Protein AF-A0A6C0EJV1-F1 (afdb_monomer)

Radius of gyration: 18.17 Å; Cα contacts (8 Å, |Δi|>4): 235; chains: 1; bounding box: 44×59×46 Å

Sequence (189 aa):
MGLNCNSFLIEIKIRNESEIAMNIFFLHRNLRKCVRYYIDQHTYKMILETCQLLCCAIWMTTPENPPPYKKTHWNHPAAIWARASKENWLWLQKLGLTICKEYTYRYDKIHKTEAIIASLKCPNLPDKKFTDPPQMMPDEYKHEDVITAYRNFYILGKSHLHFHKSRHAWKRRKIPSFILKAFPKYANM

Solvent-accessible surface area (backbone atoms only — not comparable to full-atom values): 10970 Å² total; per-residue (Å²): 139,78,82,65,74,64,60,61,56,52,54,65,72,59,67,45,73,70,74,64,59,66,58,90,71,56,56,39,91,57,59,70,62,21,52,64,60,42,41,50,69,51,40,60,53,43,43,58,48,39,43,35,35,56,24,24,32,28,42,77,68,40,61,92,65,65,51,98,51,71,81,52,65,66,85,38,64,61,28,43,49,32,46,62,13,41,42,31,35,53,50,46,50,51,47,31,55,49,30,38,54,48,31,26,71,52,66,78,45,84,55,80,62,45,65,51,55,71,67,59,71,86,56,94,42,49,91,42,80,70,67,84,78,70,82,75,62,63,74,92,33,61,51,93,56,57,40,58,15,40,43,42,32,48,54,66,79,37,42,86,55,49,45,58,84,81,42,66,26,32,62,95,50,73,82,46,66,74,51,38,72,75,39,61,71,63,78,82,94

Organism: NCBI:txid1070528

pLDDT: mean 89.72, std 17.69, range [32.25, 98.81]

Foldseek 3Di:
DDPPPVVVVVVVVPPPPPLLQQDLLQQDPPLLVSLLQDFLVCLQSVLVSLLQLLQLLCCVFPVVDHAPDDNPDCVRQQSCLCQQAPQSVVVSLVNSLSSQVLNCVQPVDGDPSNVSSVPRDRGPGHHDDRDDRDLSDPPVLDDPPSNSSSLSCCQPVVVVSQDDPPDGRSGVHDNDPSNCVSPVVVVVD

Structure (mmCIF, N/CA/C/O backbone):
data_AF-A0A6C0EJV1-F1
#
_entry.id   AF-A0A6C0EJV1-F1
#
loop_
_atom_site.group_PDB
_atom_site.id
_atom_site.type_symbol
_atom_site.label_atom_id
_atom_site.label_alt_id
_atom_site.label_comp_id
_atom_site.label_asym_id
_atom_site.label_entity_id
_atom_site.label_seq_id
_atom_site.pdbx_PDB_ins_code
_atom_site.Cartn_x
_atom_site.Cartn_y
_atom_site.Cartn_z
_atom_site.occupancy
_atom_site.B_iso_or_equiv
_atom_site.auth_seq_id
_atom_site.auth_comp_id
_atom_site.auth_asym_id
_atom_site.auth_atom_id
_atom_site.pdbx_PDB_model_num
ATOM 1 N N . MET A 1 1 ? 16.658 -43.677 18.955 1.00 38.22 1 MET A N 1
ATOM 2 C CA . MET A 1 1 ? 16.591 -42.701 17.845 1.00 38.22 1 MET A CA 1
ATOM 3 C C . MET A 1 1 ? 15.196 -42.093 17.828 1.00 38.22 1 MET A C 1
ATOM 5 O O . MET A 1 1 ? 14.309 -42.625 17.180 1.00 38.22 1 MET A O 1
ATOM 9 N N . GLY A 1 2 ? 14.966 -41.057 18.635 1.00 34.88 2 GLY A N 1
ATOM 10 C CA . GLY A 1 2 ? 13.688 -40.345 18.666 1.00 34.88 2 GLY A CA 1
ATOM 11 C C . GLY A 1 2 ? 13.801 -39.084 17.825 1.00 34.88 2 GLY A C 1
ATOM 12 O O . GLY A 1 2 ? 14.478 -38.145 18.236 1.00 34.88 2 GLY A O 1
ATOM 13 N N . LEU A 1 3 ? 13.180 -39.070 16.646 1.00 38.31 3 LEU A N 1
ATOM 14 C CA . LEU A 1 3 ? 12.968 -37.837 15.893 1.00 38.31 3 LEU A CA 1
ATOM 15 C C . LEU A 1 3 ? 12.027 -36.957 16.720 1.00 38.31 3 LEU A C 1
ATOM 17 O O . LEU A 1 3 ? 10.870 -37.300 16.957 1.00 38.31 3 LEU A O 1
ATOM 21 N N . ASN A 1 4 ? 12.565 -35.853 17.229 1.00 39.34 4 ASN A N 1
ATOM 22 C CA . ASN A 1 4 ? 11.837 -34.903 18.050 1.00 39.34 4 ASN A CA 1
ATOM 23 C C . ASN A 1 4 ? 10.760 -34.211 17.193 1.00 39.34 4 ASN A C 1
ATOM 25 O O . ASN A 1 4 ? 11.060 -33.338 16.378 1.00 39.34 4 ASN A O 1
ATOM 29 N N . CYS A 1 5 ? 9.501 -34.606 17.395 1.00 44.03 5 CYS A N 1
ATOM 30 C CA . CYS A 1 5 ? 8.319 -34.086 16.700 1.00 44.03 5 CYS A CA 1
ATOM 31 C C . CYS A 1 5 ? 8.091 -32.569 16.918 1.00 44.03 5 CYS A C 1
ATOM 33 O O . CYS A 1 5 ? 7.266 -31.964 16.236 1.00 44.03 5 CYS A O 1
ATOM 35 N N . ASN A 1 6 ? 8.853 -31.925 17.815 1.00 45.09 6 ASN A N 1
ATOM 36 C CA . ASN A 1 6 ? 8.808 -30.476 18.025 1.00 45.09 6 ASN A CA 1
ATOM 37 C C . ASN A 1 6 ? 9.590 -29.656 16.987 1.00 45.09 6 ASN A C 1
ATOM 39 O O . ASN A 1 6 ? 9.301 -28.471 16.844 1.00 45.09 6 ASN A O 1
ATOM 43 N N . SER A 1 7 ? 10.533 -30.239 16.235 1.00 44.38 7 SER A N 1
ATOM 44 C CA . SER A 1 7 ? 11.277 -29.477 15.211 1.00 44.38 7 SER A CA 1
ATOM 45 C C . SER A 1 7 ? 10.388 -29.104 14.018 1.00 44.38 7 SER A C 1
ATOM 47 O O . SER A 1 7 ? 10.467 -27.994 13.502 1.00 44.38 7 SER A O 1
ATOM 49 N N . PHE A 1 8 ? 9.476 -30.002 13.632 1.00 38.22 8 PHE A N 1
ATOM 50 C CA . PHE A 1 8 ? 8.596 -29.816 12.473 1.00 38.22 8 PHE A CA 1
ATOM 51 C C . PHE A 1 8 ? 7.462 -28.811 12.750 1.00 38.22 8 PHE A C 1
ATOM 53 O O . PHE A 1 8 ? 7.058 -28.045 11.878 1.00 38.22 8 PHE A O 1
ATOM 60 N N . LEU A 1 9 ? 6.968 -28.758 13.993 1.00 35.28 9 LEU A N 1
ATOM 61 C CA . LEU A 1 9 ? 5.928 -27.806 14.404 1.00 35.28 9 LEU A CA 1
ATOM 62 C C . LEU A 1 9 ? 6.460 -26.373 14.564 1.00 35.28 9 LEU A C 1
ATOM 64 O O . LEU A 1 9 ? 5.707 -25.419 14.364 1.00 35.28 9 LEU A O 1
ATOM 68 N N . ILE A 1 10 ? 7.748 -26.208 14.882 1.00 38.72 10 ILE A N 1
ATOM 69 C CA . ILE A 1 10 ? 8.409 -24.896 14.927 1.00 38.72 10 ILE A CA 1
ATOM 70 C C . ILE A 1 10 ? 8.672 -24.380 13.502 1.00 38.72 10 ILE A C 1
ATOM 72 O O . ILE A 1 10 ? 8.423 -23.206 13.237 1.00 38.72 10 ILE A O 1
ATOM 76 N N . GLU A 1 11 ? 9.047 -25.248 12.555 1.00 32.25 11 GLU A N 1
ATOM 77 C CA . GLU A 1 11 ? 9.194 -24.871 11.138 1.00 32.25 11 GLU A CA 1
ATOM 78 C C . GLU A 1 11 ? 7.866 -24.449 10.485 1.00 32.25 11 GLU A C 1
ATOM 80 O O . GLU A 1 11 ? 7.839 -23.498 9.704 1.00 32.25 11 GLU A O 1
ATOM 85 N N . ILE A 1 12 ? 6.736 -25.066 10.853 1.00 36.34 12 ILE A N 1
ATOM 86 C CA . ILE A 1 12 ? 5.409 -24.675 10.336 1.00 36.34 12 ILE A CA 1
ATOM 87 C C . ILE A 1 12 ? 4.934 -23.335 10.930 1.00 36.34 12 ILE A C 1
ATOM 89 O O . ILE A 1 12 ? 4.267 -22.558 10.243 1.00 36.34 12 ILE A O 1
ATOM 93 N N . LYS A 1 13 ? 5.316 -23.013 12.175 1.00 33.34 13 LYS A N 1
ATOM 94 C CA . LYS A 1 13 ? 5.003 -21.720 12.817 1.00 33.34 13 LYS A CA 1
ATOM 95 C C . LYS A 1 13 ? 5.869 -20.560 12.311 1.00 33.34 13 LYS A C 1
ATOM 97 O O . LYS A 1 13 ? 5.480 -19.410 12.488 1.00 33.34 13 LYS A O 1
ATOM 102 N N . ILE A 1 14 ? 6.991 -20.854 11.647 1.00 38.44 14 ILE A N 1
ATOM 103 C CA . ILE A 1 14 ? 7.889 -19.887 10.995 1.00 38.44 14 ILE A CA 1
ATOM 104 C C . ILE A 1 14 ? 7.725 -19.969 9.463 1.00 38.44 14 ILE A C 1
ATOM 106 O O . ILE A 1 14 ? 8.663 -19.786 8.692 1.00 38.44 14 ILE A O 1
ATOM 110 N N . ARG A 1 15 ? 6.497 -20.157 8.961 1.00 38.75 15 ARG A N 1
ATOM 111 C CA . ARG A 1 15 ? 6.156 -19.564 7.659 1.00 38.75 15 ARG A CA 1
ATOM 112 C C . ARG A 1 15 ? 6.098 -18.049 7.843 1.00 38.75 15 ARG A C 1
ATOM 114 O O . ARG A 1 15 ? 5.056 -17.491 8.162 1.00 38.75 15 ARG A O 1
ATOM 121 N N . ASN A 1 16 ? 7.285 -17.448 7.754 1.00 42.66 16 ASN A N 1
ATOM 122 C CA . ASN A 1 16 ? 7.604 -16.031 7.614 1.00 42.66 16 ASN A CA 1
ATOM 123 C C . ASN A 1 16 ? 6.418 -15.069 7.826 1.00 42.66 16 ASN A C 1
ATOM 125 O O . ASN A 1 16 ? 5.674 -14.773 6.892 1.00 42.66 16 ASN A O 1
ATOM 129 N N . GLU A 1 17 ? 6.336 -14.424 8.994 1.00 43.16 17 GLU A N 1
ATOM 130 C CA . GLU A 1 17 ? 5.552 -13.183 9.143 1.00 43.16 17 GLU A CA 1
ATOM 131 C C . GLU A 1 17 ? 5.918 -12.148 8.054 1.00 43.16 17 GLU A C 1
ATOM 133 O O . GLU A 1 17 ? 5.085 -11.333 7.666 1.00 43.16 17 GLU A O 1
ATOM 138 N N . SER A 1 18 ? 7.138 -12.227 7.498 1.00 44.72 18 SER A N 1
ATOM 139 C CA . SER A 1 18 ? 7.612 -11.428 6.360 1.00 44.72 18 SER A CA 1
ATOM 140 C C . SER A 1 18 ? 6.958 -11.772 5.006 1.00 44.72 18 SER A C 1
ATOM 142 O O . SER A 1 18 ? 6.856 -10.893 4.153 1.00 44.72 18 SER A O 1
ATOM 144 N N . GLU A 1 19 ? 6.456 -12.996 4.805 1.00 44.56 19 GLU A N 1
ATOM 145 C CA . GLU A 1 19 ? 5.682 -13.398 3.615 1.00 44.56 19 GLU A CA 1
ATOM 146 C C . GLU A 1 19 ? 4.215 -12.960 3.711 1.00 44.56 19 GLU A C 1
ATOM 148 O O . GLU A 1 19 ? 3.550 -12.804 2.692 1.00 44.56 19 GLU A O 1
ATOM 153 N N . ILE A 1 20 ? 3.721 -12.696 4.924 1.00 51.41 20 ILE A N 1
ATOM 154 C CA . ILE A 1 20 ? 2.386 -12.130 5.175 1.00 51.41 20 ILE A CA 1
ATOM 155 C C . ILE A 1 20 ? 2.446 -10.589 5.243 1.00 51.41 20 ILE A C 1
ATOM 157 O O . ILE A 1 20 ? 1.420 -9.917 5.108 1.00 51.41 20 ILE A O 1
ATOM 161 N N . ALA A 1 21 ? 3.640 -10.011 5.439 1.00 60.41 21 ALA A N 1
ATOM 162 C CA . ALA A 1 21 ? 3.827 -8.573 5.610 1.00 60.41 21 ALA A CA 1
ATOM 163 C C . ALA A 1 21 ? 3.549 -7.774 4.327 1.00 60.41 21 ALA A C 1
ATOM 165 O O . ALA A 1 21 ? 2.792 -6.814 4.398 1.00 60.41 21 ALA A O 1
ATOM 166 N N . MET A 1 22 ? 4.082 -8.179 3.165 1.00 77.75 22 MET A N 1
ATOM 167 C CA . MET A 1 22 ? 3.904 -7.420 1.916 1.00 77.75 22 MET A CA 1
ATOM 168 C C . MET A 1 22 ? 2.506 -7.580 1.312 1.00 77.75 22 MET A C 1
ATOM 170 O O . MET A 1 22 ? 2.221 -8.557 0.616 1.00 77.75 22 MET A O 1
ATOM 174 N N . ASN A 1 23 ? 1.645 -6.575 1.470 1.00 92.38 23 ASN A N 1
ATOM 175 C CA . ASN A 1 23 ? 0.297 -6.617 0.901 1.00 92.38 23 ASN A CA 1
ATOM 176 C C . ASN A 1 23 ? -0.186 -5.259 0.376 1.00 92.38 23 ASN A C 1
ATOM 178 O O . ASN A 1 23 ? -0.207 -4.282 1.098 1.00 92.38 23 ASN A O 1
ATOM 182 N N . ILE A 1 24 ? -0.687 -5.191 -0.858 1.00 94.44 24 ILE A N 1
ATOM 183 C CA . ILE A 1 24 ? -1.118 -3.937 -1.504 1.00 94.44 24 ILE A CA 1
ATOM 184 C C . ILE A 1 24 ? -2.391 -3.318 -0.872 1.00 94.44 24 ILE A C 1
ATOM 186 O O . ILE A 1 24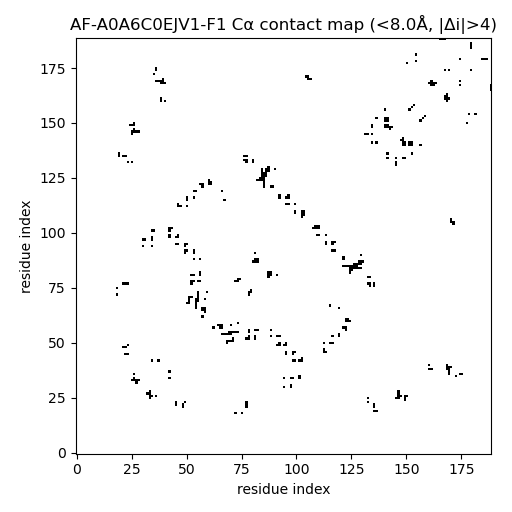 ? -2.622 -2.121 -1.030 1.00 94.44 24 ILE A O 1
ATOM 190 N N . PHE A 1 25 ? -3.188 -4.092 -0.120 1.00 96.19 25 PHE A N 1
ATOM 191 C CA . PHE A 1 25 ? -4.421 -3.664 0.571 1.00 96.19 25 PHE A CA 1
ATOM 192 C C . PHE A 1 25 ? -5.406 -2.845 -0.287 1.00 96.19 25 PHE A C 1
ATOM 194 O O . PHE A 1 25 ? -5.663 -1.663 -0.053 1.00 96.19 25 PHE A O 1
ATOM 201 N N . PHE A 1 26 ? -6.045 -3.493 -1.261 1.00 97.75 26 PHE A N 1
ATOM 202 C CA . PHE A 1 26 ? -6.913 -2.821 -2.229 1.00 97.75 26 PHE A CA 1
ATOM 203 C C . PHE A 1 26 ? -8.383 -2.698 -1.773 1.00 97.75 26 PHE A C 1
ATOM 205 O O . PHE A 1 26 ? -9.262 -3.445 -2.187 1.00 97.75 26 PHE A O 1
ATOM 212 N N . LEU A 1 27 ? -8.670 -1.713 -0.914 1.00 98.25 27 LEU A N 1
ATOM 213 C CA . LEU A 1 27 ? -9.980 -1.521 -0.257 1.00 98.25 27 LEU A CA 1
ATOM 214 C C . LEU A 1 27 ? -11.047 -0.788 -1.089 1.00 98.25 27 LEU A C 1
ATOM 216 O O . LEU A 1 27 ? -12.212 -0.691 -0.668 1.00 98.25 27 LEU A O 1
ATOM 220 N N . HIS A 1 28 ? -10.653 -0.168 -2.205 1.00 98.50 28 HIS A N 1
ATOM 221 C CA . HIS A 1 28 ? -11.546 0.608 -3.067 1.00 98.50 28 HIS A CA 1
ATOM 222 C C . HIS A 1 28 ? -10.890 0.916 -4.432 1.00 98.50 28 HIS A C 1
ATOM 224 O O . HIS A 1 28 ? -9.717 1.274 -4.474 1.00 98.50 28 HIS A O 1
ATOM 230 N N . ARG A 1 29 ? -11.652 0.913 -5.544 1.00 97.12 29 ARG A N 1
ATOM 231 C CA . ARG A 1 29 ? -11.140 1.287 -6.889 1.00 97.12 29 ARG A CA 1
ATOM 232 C C . ARG A 1 29 ? -10.590 2.717 -6.958 1.00 97.12 29 ARG A C 1
ATOM 234 O O . ARG A 1 29 ? -9.501 2.964 -7.460 1.00 97.12 29 ARG A O 1
ATOM 241 N N . ASN A 1 30 ? -11.341 3.688 -6.432 1.00 98.00 30 ASN A N 1
ATOM 242 C CA . ASN A 1 30 ? -10.833 5.047 -6.227 1.00 98.00 30 ASN A CA 1
ATOM 243 C C . ASN A 1 30 ? -9.699 5.064 -5.187 1.00 98.00 30 ASN A C 1
ATOM 245 O O . ASN A 1 30 ? -9.937 4.866 -3.995 1.00 98.00 30 ASN A O 1
ATOM 249 N N . LEU A 1 31 ? -8.495 5.388 -5.649 1.00 97.06 31 LEU A N 1
ATOM 250 C CA . LEU A 1 31 ? -7.265 5.343 -4.865 1.00 97.06 31 LEU A CA 1
ATOM 251 C C . LEU A 1 31 ? -7.276 6.244 -3.622 1.00 97.06 31 LEU A C 1
ATOM 253 O O . LEU A 1 31 ? -6.843 5.834 -2.549 1.00 97.06 31 LEU A O 1
ATOM 257 N N . ARG A 1 32 ? -7.829 7.460 -3.735 1.00 97.94 32 ARG A N 1
ATOM 258 C CA . ARG A 1 32 ? -7.940 8.381 -2.591 1.00 97.94 32 ARG A CA 1
ATOM 259 C C . ARG A 1 32 ? -8.856 7.797 -1.517 1.00 97.94 32 ARG A C 1
ATOM 261 O O . ARG A 1 32 ? -8.527 7.873 -0.340 1.00 97.94 32 ARG A O 1
ATOM 268 N N . LYS A 1 33 ? -9.991 7.202 -1.904 1.00 98.38 33 LYS A N 1
ATOM 269 C CA . LYS A 1 33 ? -10.877 6.503 -0.957 1.00 98.38 33 LYS A CA 1
ATOM 270 C C . LYS A 1 33 ? -10.180 5.287 -0.341 1.00 98.38 33 LYS A C 1
ATOM 272 O O . LYS A 1 33 ? -10.244 5.132 0.871 1.00 98.38 33 LYS A O 1
ATOM 277 N N . CYS A 1 34 ? -9.476 4.493 -1.152 1.00 98.38 34 CYS A N 1
ATOM 278 C CA . CYS A 1 34 ? -8.728 3.313 -0.709 1.00 98.38 34 CYS A CA 1
ATOM 279 C C . CYS A 1 34 ? -7.780 3.653 0.445 1.00 98.38 34 CYS A C 1
ATOM 281 O O . CYS A 1 34 ? -7.911 3.112 1.539 1.00 98.38 34 CYS A O 1
ATOM 283 N N . VAL A 1 35 ? -6.903 4.634 0.230 1.00 98.38 35 VAL A N 1
ATOM 284 C CA . VAL A 1 35 ? -5.898 5.050 1.215 1.00 98.38 35 VAL A CA 1
ATOM 285 C C . VAL A 1 35 ? -6.530 5.724 2.440 1.00 98.38 35 VAL A C 1
ATOM 287 O O . VAL A 1 35 ? -6.083 5.508 3.563 1.00 98.38 35 VAL A O 1
ATOM 290 N N . ARG A 1 36 ? -7.624 6.482 2.278 1.00 98.44 36 ARG A N 1
ATOM 291 C CA . ARG A 1 36 ? -8.365 7.045 3.425 1.00 98.44 36 AR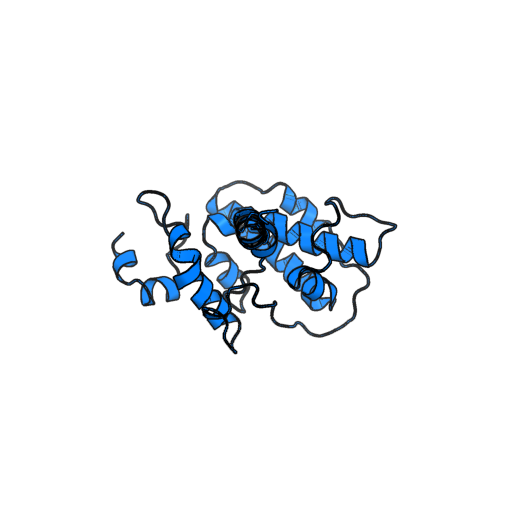G A CA 1
ATOM 292 C C . ARG A 1 36 ? -8.931 5.971 4.354 1.00 98.44 36 ARG A C 1
ATOM 294 O O . ARG A 1 36 ? -9.109 6.246 5.537 1.00 98.44 36 ARG A O 1
ATOM 301 N N . TYR A 1 37 ? -9.199 4.768 3.846 1.00 98.56 37 TYR A N 1
ATOM 302 C CA . TYR A 1 37 ? -9.653 3.642 4.662 1.00 98.56 37 TYR A CA 1
ATOM 303 C C . TYR A 1 37 ? -8.524 2.910 5.385 1.00 98.56 37 TYR A C 1
ATOM 305 O O . TYR A 1 37 ? -8.815 2.086 6.252 1.00 98.56 37 TYR A O 1
ATOM 313 N N . TYR A 1 38 ? -7.253 3.198 5.084 1.00 98.44 38 TYR A N 1
ATOM 314 C CA . TYR A 1 38 ? -6.143 2.512 5.736 1.00 98.44 38 TYR A CA 1
ATOM 315 C C . TYR A 1 38 ? -6.166 2.782 7.234 1.00 98.44 38 TYR A C 1
ATOM 317 O O . TYR A 1 38 ? -6.355 3.920 7.670 1.00 98.44 38 TYR A O 1
ATOM 325 N N . ILE A 1 39 ? -5.968 1.722 8.010 1.00 97.50 39 ILE A N 1
ATOM 326 C CA . ILE A 1 39 ? -5.669 1.824 9.434 1.00 97.50 39 ILE A CA 1
ATOM 327 C C . ILE A 1 39 ? -4.326 2.551 9.563 1.00 97.50 39 ILE A C 1
ATOM 329 O O . ILE A 1 39 ? -3.449 2.383 8.715 1.00 97.50 39 ILE A O 1
ATOM 333 N N . ASP A 1 40 ? -4.161 3.354 10.611 1.00 97.25 40 ASP A N 1
ATOM 334 C CA . ASP A 1 40 ? -2.969 4.157 10.906 1.00 97.25 40 ASP A CA 1
ATOM 335 C C . ASP A 1 40 ? -1.678 3.353 10.691 1.00 97.25 40 ASP A C 1
ATOM 337 O O . ASP A 1 40 ? -0.758 3.815 10.018 1.00 97.25 40 ASP A O 1
ATOM 341 N N . GLN A 1 41 ? -1.656 2.094 11.138 1.00 95.31 41 GLN A N 1
ATOM 342 C CA . GLN A 1 41 ? -0.529 1.190 10.923 1.00 95.31 41 GLN A CA 1
ATOM 343 C C . GLN A 1 41 ? -0.124 1.012 9.455 1.00 95.31 41 GLN A C 1
ATOM 345 O O . GLN A 1 41 ? 1.054 1.086 9.107 1.00 95.31 41 GLN A O 1
ATOM 350 N N . HIS A 1 42 ? -1.097 0.814 8.575 1.00 95.94 42 HIS A N 1
ATOM 351 C CA . HIS A 1 42 ? -0.837 0.628 7.155 1.00 95.94 42 HIS A CA 1
ATOM 352 C C . HIS A 1 42 ? -0.464 1.942 6.459 1.00 95.94 42 HIS A C 1
ATOM 354 O O . HIS A 1 42 ? 0.150 1.907 5.403 1.00 95.94 42 HIS A O 1
ATOM 360 N N . THR A 1 43 ? -0.744 3.112 7.041 1.00 95.38 43 THR A N 1
ATOM 361 C CA . THR A 1 43 ? -0.297 4.383 6.441 1.00 95.38 43 THR A CA 1
ATOM 362 C C . THR A 1 43 ? 1.205 4.638 6.571 1.00 95.38 43 THR A C 1
ATOM 364 O O . THR A 1 43 ? 1.739 5.388 5.762 1.00 95.38 43 THR A O 1
ATOM 367 N N . TYR A 1 44 ? 1.904 4.005 7.524 1.00 92.56 44 TYR A N 1
ATOM 368 C CA . TYR A 1 44 ? 3.368 4.089 7.617 1.00 92.56 44 TYR A CA 1
ATOM 369 C C . TYR A 1 44 ? 4.075 2.847 7.055 1.00 92.56 44 TYR A C 1
ATOM 371 O O . TYR A 1 44 ? 5.049 2.994 6.321 1.00 92.56 44 TYR A O 1
ATOM 379 N N . LYS A 1 45 ? 3.576 1.629 7.329 1.00 92.94 45 LYS A N 1
ATOM 380 C CA . LYS A 1 45 ? 4.215 0.387 6.841 1.00 92.94 45 LYS A CA 1
ATOM 381 C C . LYS A 1 45 ? 4.179 0.287 5.319 1.00 92.94 45 LYS A C 1
ATOM 383 O O . LYS A 1 45 ? 5.200 0.015 4.688 1.00 92.94 45 LYS A O 1
ATOM 388 N N . MET A 1 46 ? 3.034 0.627 4.721 1.00 95.81 46 MET A N 1
ATOM 389 C CA . MET A 1 46 ? 2.833 0.411 3.291 1.00 95.81 46 MET A CA 1
ATOM 390 C C . MET A 1 46 ? 3.665 1.318 2.396 1.00 95.81 46 MET A C 1
ATOM 392 O O . MET A 1 46 ? 3.857 0.985 1.231 1.00 95.81 46 MET A O 1
ATOM 396 N N . ILE A 1 47 ? 4.181 2.441 2.901 1.00 96.94 47 ILE A N 1
ATOM 397 C CA . ILE A 1 47 ? 5.067 3.309 2.117 1.00 96.94 47 ILE A CA 1
ATOM 398 C C . ILE A 1 47 ? 6.366 2.563 1.785 1.00 96.94 47 ILE A C 1
ATOM 400 O O . ILE A 1 47 ? 6.797 2.551 0.631 1.00 96.94 47 ILE A O 1
ATOM 404 N N . LEU A 1 48 ? 6.969 1.914 2.787 1.00 94.69 48 LEU A N 1
ATOM 405 C CA . LEU A 1 48 ? 8.206 1.154 2.614 1.00 94.69 48 LEU A CA 1
ATOM 406 C C . LEU A 1 48 ? 7.983 -0.077 1.737 1.00 94.69 48 LEU A C 1
ATOM 408 O O . LEU A 1 48 ? 8.726 -0.272 0.779 1.00 94.69 48 LEU A O 1
ATOM 412 N N . GLU A 1 49 ? 6.934 -0.851 2.009 1.00 95.12 49 GLU A N 1
ATOM 413 C CA . GLU A 1 49 ? 6.612 -2.055 1.234 1.00 95.12 49 GLU A CA 1
ATOM 414 C C . GLU A 1 49 ? 6.289 -1.726 -0.229 1.00 95.12 49 GLU A C 1
ATOM 416 O O . GLU A 1 49 ? 6.779 -2.386 -1.143 1.00 95.12 49 GLU A O 1
ATOM 421 N N . THR A 1 50 ? 5.540 -0.645 -0.480 1.00 96.69 50 THR A N 1
ATOM 422 C CA . THR A 1 50 ? 5.267 -0.172 -1.846 1.00 96.69 50 THR A CA 1
ATOM 423 C C . THR A 1 50 ? 6.565 0.187 -2.568 1.00 96.69 50 THR A C 1
ATOM 425 O O . THR A 1 50 ? 6.771 -0.221 -3.709 1.00 96.69 50 THR A O 1
ATOM 428 N N . CYS A 1 51 ? 7.474 0.907 -1.904 1.00 96.81 51 CYS A N 1
ATOM 429 C CA . CYS A 1 51 ? 8.773 1.253 -2.475 1.00 96.81 51 CYS A CA 1
ATOM 430 C C . CYS A 1 51 ? 9.622 0.007 -2.771 1.00 96.81 51 CYS A C 1
ATOM 432 O O . CYS A 1 51 ? 10.227 -0.081 -3.838 1.00 96.81 51 CYS A O 1
ATOM 434 N N . GLN A 1 52 ? 9.629 -0.979 -1.870 1.00 95.88 52 GLN A N 1
ATOM 435 C CA . GLN A 1 52 ? 10.333 -2.249 -2.065 1.00 95.88 52 GLN A CA 1
ATOM 436 C C . GLN A 1 52 ? 9.786 -3.033 -3.264 1.00 95.88 52 GLN A C 1
ATOM 438 O O . GLN A 1 52 ? 10.577 -3.525 -4.064 1.00 95.88 52 GLN A O 1
ATOM 443 N N . LEU A 1 53 ? 8.463 -3.092 -3.448 1.00 96.81 53 LEU A N 1
ATOM 444 C CA . LEU A 1 53 ? 7.838 -3.728 -4.613 1.00 96.81 53 LEU A CA 1
ATOM 445 C C . LEU A 1 53 ? 8.202 -3.018 -5.930 1.00 96.81 53 LEU A C 1
ATOM 447 O O . LEU A 1 53 ? 8.543 -3.679 -6.912 1.00 96.81 53 LEU A O 1
ATOM 451 N N . LEU A 1 54 ? 8.191 -1.679 -5.945 1.00 97.75 54 LEU A N 1
ATOM 452 C CA . LEU A 1 54 ? 8.596 -0.886 -7.114 1.00 97.75 54 LEU A CA 1
ATOM 453 C C . LEU A 1 54 ? 10.074 -1.105 -7.459 1.00 97.75 54 LEU A C 1
ATOM 455 O O . LEU A 1 54 ? 10.411 -1.330 -8.622 1.00 97.75 54 LEU A O 1
ATOM 459 N N . CYS A 1 55 ? 10.945 -1.085 -6.447 1.00 96.81 55 CYS A N 1
ATOM 460 C CA . CYS A 1 55 ? 12.372 -1.359 -6.598 1.00 96.81 55 CYS A CA 1
ATOM 461 C C . CYS A 1 55 ? 12.617 -2.804 -7.046 1.00 96.81 55 CYS A C 1
ATOM 463 O O . CYS A 1 55 ? 13.478 -3.047 -7.883 1.00 96.81 55 CYS A O 1
ATOM 465 N N . CYS A 1 56 ? 11.847 -3.773 -6.547 1.00 95.94 56 CYS A N 1
ATOM 466 C CA . CYS A 1 56 ? 11.943 -5.159 -6.986 1.00 95.94 56 CYS A CA 1
ATOM 467 C C . CYS A 1 56 ? 11.680 -5.287 -8.494 1.00 95.94 56 CYS A C 1
ATOM 469 O O . CYS A 1 56 ? 12.445 -5.954 -9.185 1.00 95.94 56 CYS A O 1
ATOM 471 N N . ALA A 1 57 ? 10.670 -4.598 -9.032 1.00 96.62 57 ALA A N 1
ATOM 472 C CA . ALA A 1 57 ? 10.422 -4.594 -10.473 1.00 96.62 57 ALA A CA 1
ATOM 473 C C . ALA A 1 57 ? 11.606 -4.021 -11.278 1.00 96.62 57 ALA A C 1
ATOM 475 O O . ALA A 1 57 ? 11.973 -4.599 -12.299 1.00 96.62 57 ALA A O 1
ATOM 476 N N . ILE A 1 58 ? 12.237 -2.939 -10.801 1.00 97.19 58 ILE A N 1
ATOM 477 C CA . ILE A 1 58 ? 13.434 -2.356 -11.438 1.00 97.19 58 ILE A CA 1
ATOM 478 C C . ILE A 1 58 ? 14.598 -3.347 -11.388 1.00 97.19 58 ILE A C 1
ATOM 480 O O . ILE A 1 58 ? 15.165 -3.668 -12.423 1.00 97.19 58 ILE A O 1
ATOM 484 N N . TRP A 1 59 ? 14.889 -3.919 -10.218 1.00 96.31 59 TRP A N 1
ATOM 485 C CA . TRP A 1 59 ? 15.926 -4.940 -10.050 1.00 96.31 59 TRP A CA 1
ATOM 486 C C . TRP A 1 59 ? 15.774 -6.134 -10.998 1.00 96.31 59 TRP A C 1
ATOM 488 O O . TRP A 1 59 ? 16.772 -6.684 -11.453 1.00 96.31 59 TRP A O 1
ATOM 498 N N . MET A 1 60 ? 14.538 -6.566 -11.254 1.00 95.56 60 MET A N 1
ATOM 499 C CA . MET A 1 60 ? 14.252 -7.725 -12.104 1.00 95.56 60 MET A CA 1
ATOM 500 C C . MET A 1 60 ? 14.282 -7.406 -13.604 1.00 95.56 60 MET A C 1
ATOM 502 O O . MET A 1 60 ? 14.263 -8.336 -14.402 1.00 95.56 60 MET A O 1
ATOM 506 N N . THR A 1 61 ? 14.309 -6.125 -13.981 1.00 94.38 61 THR A N 1
ATOM 507 C CA . THR A 1 61 ? 14.190 -5.683 -15.382 1.00 94.38 61 THR A CA 1
ATOM 508 C C . THR A 1 61 ? 15.433 -4.942 -15.876 1.00 94.38 61 THR A C 1
ATOM 510 O O . THR A 1 61 ? 15.739 -4.987 -17.061 1.00 94.38 61 THR A O 1
ATOM 513 N N . THR A 1 62 ? 16.134 -4.237 -14.989 1.00 91.69 62 THR A N 1
ATOM 514 C CA . THR A 1 62 ? 17.256 -3.339 -15.312 1.00 91.69 62 THR A CA 1
ATOM 515 C C . THR A 1 62 ? 18.331 -3.438 -14.215 1.00 91.69 62 THR A C 1
ATOM 517 O O . THR A 1 62 ? 18.583 -2.464 -13.499 1.00 91.69 62 THR A O 1
ATOM 520 N N . PRO A 1 63 ? 18.910 -4.633 -13.978 1.00 88.69 63 PRO A N 1
ATOM 521 C CA . PRO A 1 63 ? 19.832 -4.880 -12.864 1.00 88.69 63 PRO A CA 1
ATOM 522 C C . PRO A 1 63 ? 21.108 -4.019 -12.892 1.00 88.69 63 PRO A C 1
ATOM 524 O O . PRO A 1 63 ? 21.716 -3.806 -11.845 1.00 88.69 63 PRO A O 1
ATOM 527 N N . GLU A 1 64 ? 21.504 -3.512 -14.057 1.00 90.88 64 GLU A N 1
ATOM 528 C CA . GLU A 1 64 ? 22.644 -2.618 -14.277 1.00 90.88 64 GLU A CA 1
ATOM 529 C C . GLU A 1 64 ? 22.430 -1.195 -13.737 1.00 90.88 64 GLU A C 1
ATOM 531 O O . GLU A 1 64 ? 23.400 -0.477 -13.499 1.00 90.88 64 GLU A O 1
ATOM 536 N N . ASN A 1 65 ? 21.176 -0.794 -13.502 1.00 89.31 65 ASN A N 1
ATOM 537 C CA . ASN A 1 65 ? 20.818 0.484 -12.891 1.00 89.31 65 ASN A CA 1
ATOM 538 C C . ASN A 1 65 ? 20.001 0.240 -11.610 1.00 89.31 65 ASN A C 1
ATOM 540 O O . ASN A 1 65 ? 18.769 0.365 -11.610 1.00 89.31 65 ASN A O 1
ATOM 544 N N . PRO A 1 66 ? 20.666 -0.177 -10.520 1.00 89.25 66 PRO A N 1
ATOM 545 C CA . PRO A 1 66 ? 19.982 -0.653 -9.333 1.00 89.25 66 PRO A CA 1
ATOM 546 C C . PRO A 1 66 ? 19.232 0.480 -8.611 1.00 89.25 66 PRO A C 1
ATOM 548 O O . PRO A 1 66 ? 19.761 1.580 -8.442 1.00 89.25 66 PRO A O 1
ATOM 551 N N . PRO A 1 67 ? 18.006 0.224 -8.124 1.00 93.94 67 PRO A N 1
ATOM 552 C CA . PRO A 1 67 ? 17.253 1.196 -7.347 1.00 93.94 67 PRO A CA 1
ATOM 553 C C . PRO A 1 67 ? 17.763 1.280 -5.891 1.00 93.94 67 PRO A C 1
ATOM 555 O O . PRO A 1 67 ? 18.474 0.387 -5.425 1.00 93.94 67 PRO A O 1
ATOM 558 N N . PRO A 1 68 ? 17.343 2.300 -5.114 1.00 92.56 68 PRO A N 1
ATOM 559 C CA . PRO A 1 68 ? 17.878 2.539 -3.767 1.00 92.56 68 PRO A CA 1
ATOM 560 C C . PRO A 1 68 ? 17.605 1.430 -2.738 1.00 92.56 68 PRO A C 1
ATOM 562 O O . PRO A 1 68 ? 18.384 1.251 -1.803 1.00 92.56 68 PRO A O 1
ATOM 565 N N . TYR A 1 69 ? 16.497 0.691 -2.869 1.00 91.19 69 TYR A N 1
ATOM 566 C CA . TYR A 1 69 ? 16.173 -0.417 -1.963 1.00 91.19 69 TYR A CA 1
ATOM 567 C C . TYR A 1 69 ? 16.691 -1.745 -2.519 1.00 91.19 69 TYR A C 1
ATOM 569 O O . TYR A 1 69 ? 16.576 -2.024 -3.713 1.00 91.19 69 TYR A O 1
ATOM 577 N N . LYS A 1 70 ? 17.224 -2.594 -1.629 1.00 87.81 70 LYS A N 1
ATOM 578 C CA . LYS A 1 70 ? 17.705 -3.941 -1.972 1.00 87.81 70 LYS A CA 1
ATOM 579 C C . LYS A 1 70 ? 16.588 -4.792 -2.577 1.00 87.81 70 LYS A C 1
ATOM 581 O O . LYS A 1 70 ? 15.423 -4.666 -2.201 1.00 87.81 70 LYS A O 1
ATOM 586 N N . LYS A 1 71 ? 16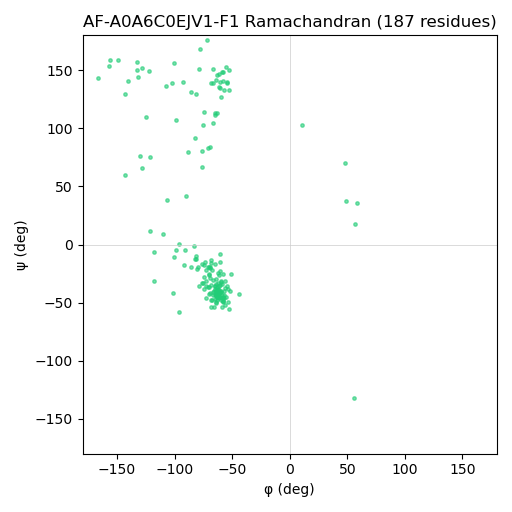.969 -5.702 -3.472 1.00 86.81 71 LYS A N 1
ATOM 587 C CA . LYS A 1 71 ? 16.068 -6.694 -4.056 1.00 86.81 71 LYS A CA 1
ATOM 588 C C . LYS A 1 71 ? 15.546 -7.625 -2.954 1.00 86.81 71 LYS A C 1
ATOM 590 O O . LYS A 1 71 ? 16.315 -8.399 -2.391 1.00 86.81 71 LYS A O 1
ATOM 595 N N . THR A 1 72 ? 14.252 -7.564 -2.662 1.00 79.56 72 THR A N 1
ATOM 596 C CA . THR A 1 72 ? 13.584 -8.433 -1.683 1.00 79.56 72 THR A CA 1
ATOM 597 C C . THR A 1 72 ? 12.358 -9.094 -2.306 1.00 79.56 72 THR A C 1
ATOM 599 O O . THR A 1 72 ? 11.768 -8.559 -3.243 1.00 79.56 72 THR A O 1
ATOM 602 N N . HIS A 1 73 ? 12.000 -10.282 -1.804 1.00 79.81 73 HIS A N 1
ATOM 603 C CA . HIS A 1 73 ? 10.728 -10.959 -2.084 1.00 79.81 73 HIS A CA 1
ATOM 604 C C . HIS A 1 73 ? 10.338 -11.050 -3.575 1.00 79.81 73 HIS A C 1
ATOM 606 O O . HIS A 1 73 ? 9.166 -10.944 -3.928 1.00 79.81 73 HIS A O 1
ATOM 612 N N . TRP A 1 74 ? 11.301 -11.263 -4.477 1.00 88.81 74 TRP A N 1
ATOM 613 C CA . TRP A 1 74 ? 11.053 -11.196 -5.924 1.00 88.81 74 TRP A CA 1
ATOM 614 C C . TRP A 1 74 ? 10.041 -12.244 -6.430 1.00 88.81 74 TRP A C 1
ATOM 616 O O . TRP A 1 74 ? 9.385 -12.035 -7.449 1.00 88.81 74 TRP A O 1
ATOM 626 N N . ASN A 1 75 ? 9.883 -13.362 -5.716 1.00 91.69 75 ASN A N 1
ATOM 627 C CA . ASN A 1 75 ? 8.932 -14.433 -6.043 1.00 91.69 75 ASN A CA 1
ATOM 628 C C . ASN A 1 75 ? 7.568 -14.236 -5.371 1.00 91.69 75 ASN A C 1
ATOM 630 O O . ASN A 1 75 ? 6.641 -14.995 -5.632 1.00 91.69 75 ASN A O 1
ATOM 634 N N . HIS A 1 76 ? 7.424 -13.224 -4.515 1.00 92.25 76 HIS A N 1
ATOM 635 C CA . HIS A 1 76 ? 6.167 -12.959 -3.838 1.00 92.25 76 HIS A CA 1
ATOM 636 C C . HIS A 1 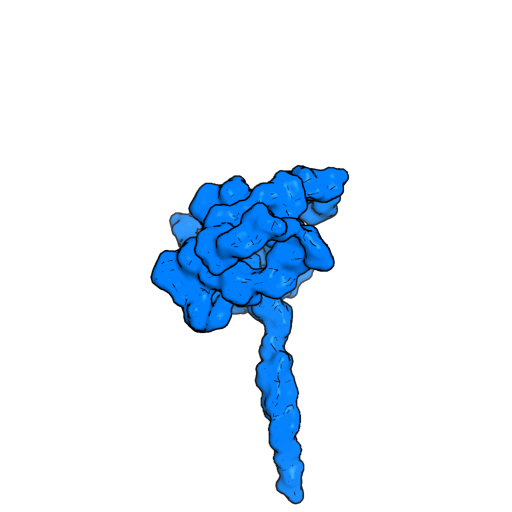76 ? 5.099 -12.512 -4.854 1.00 92.25 76 HIS A C 1
ATOM 638 O O . HIS A 1 76 ? 5.407 -11.684 -5.720 1.00 92.25 76 HIS A O 1
ATOM 644 N N . PRO A 1 77 ? 3.836 -12.969 -4.751 1.00 95.50 77 PRO A N 1
ATOM 645 C CA . PRO A 1 77 ? 2.810 -12.656 -5.745 1.00 95.50 77 PRO A CA 1
ATOM 646 C C . PRO A 1 77 ? 2.603 -11.156 -5.971 1.00 95.50 77 PRO A C 1
ATOM 648 O O . PRO A 1 77 ? 2.446 -10.733 -7.111 1.00 95.50 77 PRO A O 1
ATOM 651 N N . ALA A 1 78 ? 2.685 -10.322 -4.927 1.00 95.69 78 ALA A N 1
ATOM 652 C CA . ALA A 1 78 ? 2.616 -8.864 -5.089 1.00 95.69 78 ALA A CA 1
ATOM 653 C C . ALA A 1 78 ? 3.787 -8.294 -5.918 1.00 95.69 78 ALA A C 1
ATOM 655 O O . ALA A 1 78 ? 3.584 -7.382 -6.716 1.00 95.69 78 ALA A O 1
ATOM 656 N N . ALA A 1 79 ? 4.997 -8.849 -5.775 1.00 95.94 79 ALA A N 1
ATOM 657 C CA . ALA A 1 79 ? 6.159 -8.442 -6.563 1.00 95.94 79 ALA A CA 1
ATOM 658 C C . ALA A 1 79 ? 6.046 -8.925 -8.014 1.00 95.94 79 ALA A C 1
ATOM 660 O O . ALA A 1 79 ? 6.470 -8.220 -8.930 1.00 95.94 79 ALA A O 1
ATOM 661 N N . ILE A 1 80 ? 5.474 -10.115 -8.236 1.00 97.12 80 ILE A N 1
ATOM 662 C CA . ILE A 1 80 ? 5.162 -10.639 -9.575 1.00 97.12 80 ILE A CA 1
ATOM 663 C C . ILE A 1 80 ? 4.122 -9.744 -10.246 1.00 97.12 80 ILE A C 1
ATOM 665 O O . ILE A 1 80 ? 4.349 -9.273 -11.355 1.00 97.12 80 ILE A O 1
ATOM 669 N N . TRP A 1 81 ? 3.027 -9.445 -9.549 1.00 98.12 81 TRP A N 1
ATOM 670 C CA . TRP A 1 81 ? 1.964 -8.570 -10.031 1.00 98.12 81 TRP A CA 1
ATOM 671 C C . TRP A 1 81 ? 2.486 -7.176 -10.394 1.00 98.12 81 TRP A C 1
ATOM 673 O O . TRP A 1 81 ? 2.192 -6.679 -11.482 1.00 98.12 81 TRP A O 1
ATOM 683 N N . ALA A 1 82 ? 3.317 -6.575 -9.535 1.00 97.75 82 ALA A N 1
ATOM 684 C CA . ALA A 1 82 ? 3.870 -5.239 -9.755 1.00 97.75 82 ALA A CA 1
ATOM 685 C C . ALA A 1 82 ? 4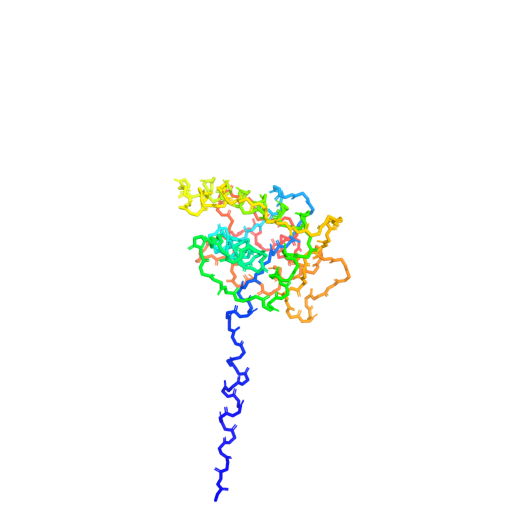.713 -5.146 -11.035 1.00 97.75 82 ALA A C 1
ATOM 687 O O . ALA A 1 82 ? 4.691 -4.116 -11.700 1.00 97.75 82 ALA A O 1
ATOM 688 N N . ARG A 1 83 ? 5.438 -6.214 -11.397 1.00 97.19 83 ARG A N 1
ATOM 689 C CA . ARG A 1 83 ? 6.250 -6.273 -12.626 1.00 97.19 83 ARG A CA 1
ATOM 690 C C . ARG A 1 83 ? 5.546 -6.940 -13.812 1.00 97.19 83 ARG A C 1
ATOM 692 O O . ARG A 1 83 ? 6.141 -7.071 -14.874 1.00 97.19 83 ARG A O 1
ATOM 699 N N . ALA A 1 84 ? 4.305 -7.396 -13.652 1.00 98.25 84 ALA A N 1
ATOM 700 C CA . ALA A 1 84 ? 3.585 -8.085 -14.722 1.00 98.25 84 ALA A CA 1
ATOM 701 C C . ALA A 1 84 ? 3.184 -7.138 -15.867 1.00 98.25 84 ALA A C 1
ATOM 703 O O . ALA A 1 84 ? 3.020 -7.590 -17.004 1.00 98.25 84 ALA A O 1
ATOM 704 N N . SER A 1 85 ? 3.018 -5.843 -15.571 1.00 98.50 85 SER A N 1
ATOM 705 C CA . SER A 1 85 ? 2.714 -4.812 -16.560 1.00 98.50 85 SER A CA 1
ATOM 706 C C . SER A 1 85 ? 3.130 -3.413 -16.113 1.00 98.50 85 SER A C 1
ATOM 708 O O . SER A 1 85 ? 3.237 -3.122 -14.918 1.00 98.50 85 SER A O 1
ATOM 710 N N . LYS A 1 86 ? 3.299 -2.523 -17.094 1.00 98.50 86 LYS A N 1
ATOM 711 C CA . LYS A 1 86 ? 3.513 -1.088 -16.880 1.00 98.50 86 LYS A CA 1
ATOM 712 C C . LYS A 1 86 ? 2.374 -0.449 -16.076 1.00 98.50 86 LYS A C 1
ATOM 714 O O . LYS A 1 86 ? 2.636 0.306 -15.143 1.00 98.50 86 LYS A O 1
ATOM 719 N N . GLU A 1 87 ? 1.122 -0.788 -16.383 1.00 98.62 87 GLU A N 1
ATOM 720 C CA . GLU A 1 87 ? -0.051 -0.243 -15.684 1.00 98.62 87 GLU A CA 1
ATOM 721 C C . GLU A 1 87 ? -0.103 -0.647 -14.203 1.00 98.62 87 GLU A C 1
ATOM 723 O O . GLU A 1 87 ? -0.404 0.191 -13.351 1.00 98.62 87 GLU A O 1
ATOM 728 N N . ASN A 1 88 ? 0.247 -1.894 -13.859 1.00 98.69 88 ASN A N 1
ATOM 729 C CA . ASN A 1 88 ? 0.316 -2.330 -12.460 1.00 98.69 88 ASN A CA 1
ATOM 730 C C . ASN A 1 88 ? 1.392 -1.546 -11.690 1.00 98.69 88 ASN A C 1
ATOM 732 O O . ASN A 1 88 ? 1.137 -1.061 -10.584 1.00 98.69 88 ASN A O 1
ATOM 736 N N . TRP A 1 89 ? 2.576 -1.374 -12.288 1.00 98.62 89 TRP A N 1
ATOM 737 C CA . TRP A 1 89 ? 3.680 -0.628 -11.681 1.00 98.62 89 TRP A CA 1
ATOM 738 C C . TRP A 1 89 ? 3.328 0.849 -11.465 1.00 98.62 89 TRP A C 1
ATOM 740 O O . TRP A 1 89 ? 3.505 1.379 -10.367 1.00 98.62 89 TRP A O 1
ATOM 750 N N . LEU A 1 90 ? 2.768 1.514 -12.483 1.00 98.69 90 LEU A N 1
ATOM 751 C CA . LEU A 1 90 ? 2.356 2.920 -12.398 1.00 98.69 90 LEU A CA 1
ATOM 752 C C . LEU A 1 90 ? 1.234 3.119 -11.376 1.00 98.69 90 LEU A C 1
ATOM 754 O O . LEU A 1 90 ? 1.256 4.082 -10.602 1.00 98.69 90 LEU A O 1
ATOM 758 N N . TRP A 1 91 ? 0.270 2.197 -11.324 1.00 98.69 91 TRP A N 1
ATOM 759 C CA . TRP A 1 91 ? -0.768 2.224 -10.301 1.00 98.69 91 TRP A CA 1
ATOM 760 C C . TRP A 1 91 ? -0.169 2.083 -8.897 1.00 98.69 91 TRP A C 1
ATOM 762 O O . TRP A 1 91 ? -0.543 2.837 -7.997 1.00 98.69 91 TRP A O 1
ATOM 772 N N . LEU A 1 92 ? 0.798 1.180 -8.712 1.00 98.56 92 LEU A N 1
ATOM 773 C CA . LEU A 1 92 ? 1.476 0.965 -7.434 1.00 98.56 92 LEU A CA 1
ATOM 774 C C . LEU A 1 92 ? 2.299 2.188 -7.003 1.00 98.56 92 LEU A C 1
ATOM 776 O O . LEU A 1 92 ? 2.248 2.586 -5.840 1.00 98.56 92 LEU A O 1
ATOM 780 N N . GLN A 1 93 ? 2.989 2.849 -7.936 1.00 98.75 93 GLN A N 1
ATOM 781 C CA . GLN A 1 93 ? 3.682 4.111 -7.664 1.00 98.75 93 GLN A CA 1
ATOM 782 C C . GLN A 1 93 ? 2.692 5.191 -7.223 1.00 98.75 93 GLN A C 1
ATOM 784 O O . GLN A 1 93 ? 2.897 5.870 -6.211 1.00 98.75 93 GLN A O 1
ATOM 789 N N . LYS A 1 94 ? 1.567 5.313 -7.935 1.00 98.75 94 LYS A N 1
ATOM 790 C CA . LYS A 1 94 ? 0.497 6.249 -7.584 1.00 98.75 94 LYS A CA 1
ATOM 791 C C . LYS A 1 94 ? -0.099 5.933 -6.213 1.00 98.75 94 LYS A C 1
ATOM 793 O O . LYS A 1 94 ? -0.403 6.868 -5.465 1.00 98.75 94 LYS A O 1
ATOM 798 N N . LEU A 1 95 ? -0.262 4.652 -5.867 1.00 98.75 95 LEU A N 1
ATOM 799 C CA . LEU A 1 95 ? -0.684 4.214 -4.537 1.00 98.75 95 LEU A CA 1
ATOM 800 C C . LEU A 1 95 ? 0.313 4.705 -3.488 1.00 98.75 95 LEU A C 1
ATOM 802 O O . LEU A 1 95 ? -0.103 5.416 -2.578 1.00 98.75 95 LEU A O 1
ATOM 806 N N . GLY A 1 96 ? 1.605 4.415 -3.656 1.00 98.50 96 GLY A N 1
ATOM 807 C CA . GLY A 1 96 ? 2.664 4.832 -2.734 1.00 98.50 96 GLY A CA 1
ATOM 808 C C . GLY A 1 96 ? 2.661 6.337 -2.470 1.00 98.50 96 GLY A C 1
ATOM 809 O O . GLY A 1 96 ? 2.580 6.764 -1.320 1.00 98.50 96 GLY A O 1
ATOM 810 N N . LEU A 1 97 ? 2.621 7.151 -3.528 1.00 98.75 97 LEU A N 1
ATOM 811 C CA . LEU A 1 97 ? 2.541 8.613 -3.407 1.00 98.75 97 LEU A CA 1
ATOM 812 C C . LEU A 1 97 ? 1.236 9.085 -2.747 1.00 98.75 97 LEU A C 1
ATOM 814 O O . LEU A 1 97 ? 1.219 10.081 -2.024 1.00 98.75 97 LEU A O 1
ATOM 818 N N . THR A 1 98 ? 0.124 8.381 -2.970 1.00 98.81 98 THR A N 1
ATOM 819 C CA . THR A 1 98 ? -1.152 8.699 -2.311 1.00 98.81 98 THR A CA 1
ATOM 820 C C . THR A 1 98 ? -1.108 8.352 -0.822 1.00 98.81 98 THR A C 1
ATOM 822 O O . THR A 1 98 ? -1.641 9.114 -0.015 1.00 98.81 98 THR A O 1
ATOM 825 N N . ILE A 1 99 ? -0.440 7.256 -0.447 1.00 98.62 99 ILE A N 1
ATOM 826 C CA . ILE A 1 99 ? -0.196 6.894 0.953 1.00 98.62 99 ILE A CA 1
ATOM 827 C C . ILE A 1 99 ? 0.698 7.942 1.619 1.00 98.62 99 ILE A C 1
ATOM 829 O O . ILE A 1 99 ? 0.352 8.384 2.709 1.00 98.62 99 ILE A O 1
ATOM 833 N N . CYS A 1 100 ? 1.764 8.422 0.967 1.00 98.62 100 CYS A N 1
ATOM 834 C CA . CYS A 1 100 ? 2.597 9.502 1.512 1.00 98.62 100 CYS A CA 1
ATOM 835 C C . CYS A 1 100 ? 1.786 10.773 1.802 1.00 98.62 100 CYS A C 1
ATOM 837 O O . CYS A 1 100 ? 1.874 11.326 2.895 1.00 98.62 100 CYS A O 1
ATOM 839 N N . LYS A 1 101 ? 0.907 11.188 0.880 1.00 98.56 101 LYS A N 1
ATOM 840 C CA . LYS A 1 101 ? 0.006 12.334 1.104 1.00 98.56 101 LYS A CA 1
ATOM 841 C C . LYS A 1 101 ? -0.945 12.114 2.280 1.00 98.56 101 LYS A C 1
ATOM 843 O O . LYS A 1 101 ? -1.190 13.038 3.053 1.00 98.56 101 LYS A O 1
ATOM 848 N N . GLU A 1 102 ? -1.488 10.906 2.426 1.00 98.62 102 GLU A N 1
ATOM 849 C CA . GLU A 1 102 ? -2.325 10.562 3.579 1.00 98.62 102 GLU A CA 1
ATOM 850 C C . GLU A 1 102 ? -1.516 10.549 4.880 1.00 98.62 102 GLU A C 1
ATOM 852 O O . GLU A 1 102 ? -1.990 11.069 5.884 1.00 98.62 102 GLU A O 1
ATOM 857 N N . TYR A 1 103 ? -0.294 10.017 4.869 1.00 98.50 103 TYR A N 1
ATOM 858 C CA . TYR A 1 103 ? 0.615 10.036 6.011 1.00 98.50 103 TYR A CA 1
ATOM 859 C C . TYR A 1 103 ? 0.900 11.475 6.458 1.00 98.50 103 TYR A C 1
ATOM 861 O O . TYR A 1 103 ? 0.680 11.807 7.624 1.00 98.50 103 TYR A O 1
ATOM 869 N N . THR A 1 104 ? 1.259 12.363 5.528 1.00 98.50 104 THR A N 1
ATOM 870 C CA . THR A 1 104 ? 1.444 13.792 5.814 1.00 98.50 104 THR A CA 1
ATOM 871 C C . THR A 1 104 ? 0.174 14.402 6.398 1.00 98.50 104 THR A C 1
ATOM 873 O O . THR A 1 104 ? 0.222 15.037 7.449 1.00 98.50 104 THR A O 1
ATOM 876 N N . TYR A 1 105 ? -0.992 14.121 5.811 1.00 98.44 105 TYR A N 1
ATOM 877 C CA . TYR A 1 105 ? -2.266 14.588 6.355 1.00 98.44 105 TYR A CA 1
ATOM 878 C C . TYR A 1 105 ? -2.541 14.077 7.779 1.00 98.44 105 TYR A C 1
ATOM 880 O O . TYR A 1 105 ? -3.052 14.833 8.603 1.00 98.44 105 TYR A O 1
ATOM 888 N N . ARG A 1 106 ? -2.227 12.817 8.105 1.00 97.81 106 ARG A N 1
ATOM 889 C CA . ARG A 1 106 ? -2.520 12.223 9.423 1.00 97.81 106 ARG A CA 1
ATOM 890 C C . ARG A 1 106 ? -1.530 12.631 10.508 1.00 97.81 106 ARG A C 1
ATOM 892 O O . ARG A 1 106 ? -1.930 12.782 11.666 1.00 97.81 106 ARG A O 1
ATOM 899 N N . TYR A 1 107 ? -0.259 12.790 10.157 1.00 96.94 107 TYR A N 1
ATOM 900 C CA . TYR A 1 107 ? 0.831 12.935 11.125 1.00 96.94 107 TYR A CA 1
ATOM 901 C C . TYR A 1 107 ? 1.571 14.261 11.059 1.00 96.94 107 TYR A C 1
ATOM 903 O O . TYR A 1 107 ? 2.385 14.494 11.947 1.00 96.94 107 TYR A O 1
ATOM 911 N N . ASP A 1 108 ? 1.270 15.107 10.074 1.00 97.75 108 ASP A N 1
ATOM 912 C CA . ASP A 1 108 ? 1.944 16.391 9.857 1.00 97.75 108 ASP A CA 1
ATOM 913 C C . ASP A 1 108 ? 3.461 16.233 9.647 1.00 97.75 108 ASP A C 1
ATOM 915 O O . ASP A 1 108 ? 4.282 17.003 10.133 1.00 97.75 108 ASP A O 1
ATO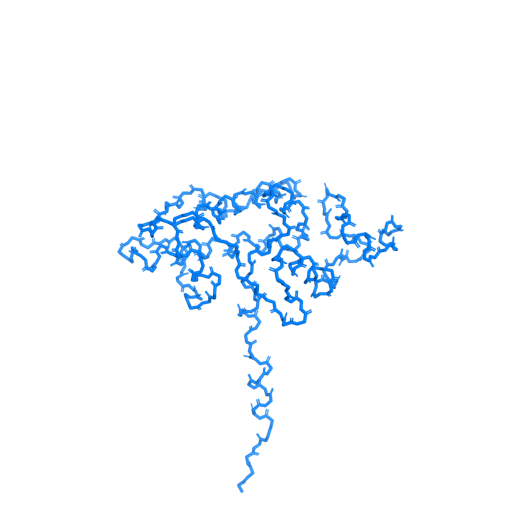M 919 N N . LYS A 1 109 ? 3.845 15.142 8.970 1.00 97.44 109 LYS A N 1
ATOM 920 C CA . LYS A 1 109 ? 5.235 14.760 8.698 1.00 97.44 109 LYS A CA 1
ATOM 921 C C . LYS A 1 109 ? 5.355 14.211 7.288 1.00 97.44 109 LYS A C 1
ATOM 923 O O . LYS A 1 109 ? 4.520 13.412 6.881 1.00 97.44 109 LYS A O 1
ATOM 928 N N . ILE A 1 110 ? 6.436 14.551 6.596 1.00 97.44 110 ILE A N 1
ATOM 929 C CA . ILE A 1 110 ? 6.775 13.970 5.292 1.00 97.44 110 ILE A CA 1
ATOM 930 C C . ILE A 1 110 ? 7.555 12.672 5.516 1.00 97.44 110 ILE A C 1
ATOM 932 O O . ILE A 1 110 ? 8.498 12.627 6.312 1.00 97.44 110 ILE A O 1
ATOM 936 N N . HIS A 1 111 ? 7.162 11.597 4.833 1.00 96.81 111 HIS A N 1
ATOM 937 C CA . HIS A 1 111 ? 7.886 10.331 4.911 1.00 96.81 111 HIS A CA 1
ATOM 938 C C . HIS A 1 111 ? 9.102 10.366 3.976 1.00 96.81 111 HIS A C 1
ATOM 940 O O . HIS A 1 111 ? 8.957 10.652 2.792 1.00 96.81 111 HIS A O 1
ATOM 946 N N . LYS A 1 112 ? 10.301 10.016 4.465 1.00 94.38 112 LYS A N 1
ATOM 947 C CA . LYS A 1 112 ? 11.557 10.103 3.682 1.00 94.38 112 LYS A CA 1
ATOM 948 C C . LYS A 1 112 ? 11.493 9.356 2.340 1.00 94.38 112 LYS A C 1
ATOM 950 O O . LYS A 1 112 ? 12.033 9.810 1.339 1.00 94.38 112 LYS A O 1
ATOM 955 N N . THR A 1 113 ? 10.790 8.227 2.315 1.00 96.44 113 THR A N 1
ATOM 956 C CA . THR A 1 113 ? 10.588 7.396 1.115 1.00 96.44 113 THR A CA 1
ATOM 957 C C . THR A 1 113 ? 9.701 8.049 0.045 1.00 96.44 113 THR A C 1
ATOM 959 O O . THR A 1 113 ? 9.701 7.578 -1.086 1.00 96.44 113 THR A O 1
ATOM 962 N N . GLU A 1 114 ? 8.979 9.137 0.341 1.00 98.25 114 GLU A N 1
ATOM 963 C CA . GLU A 1 114 ? 8.172 9.857 -0.657 1.00 98.25 114 GLU A CA 1
ATOM 964 C C . GLU A 1 114 ? 9.021 10.340 -1.835 1.00 98.25 114 GLU A C 1
ATOM 966 O O . GLU A 1 114 ? 8.691 10.054 -2.985 1.00 98.25 114 GLU A O 1
ATOM 971 N N . ALA A 1 115 ? 10.153 10.990 -1.546 1.00 97.88 115 ALA A N 1
ATOM 972 C CA . ALA A 1 115 ? 11.076 11.473 -2.570 1.00 97.88 115 ALA A CA 1
ATOM 973 C C . ALA A 1 115 ? 11.670 10.325 -3.401 1.00 97.88 115 ALA A C 1
ATOM 975 O O . ALA A 1 115 ? 11.904 10.484 -4.595 1.00 97.88 115 ALA A O 1
ATOM 976 N N . ILE A 1 116 ? 11.870 9.157 -2.780 1.00 98.00 116 ILE A N 1
ATOM 977 C CA . ILE A 1 116 ? 12.363 7.961 -3.466 1.00 98.00 116 ILE A CA 1
ATOM 978 C C . ILE A 1 116 ? 11.298 7.446 -4.432 1.00 98.00 116 ILE A C 1
ATOM 980 O O . ILE A 1 116 ? 11.573 7.328 -5.616 1.00 98.00 116 ILE A O 1
ATOM 984 N N . ILE A 1 117 ? 10.064 7.203 -3.972 1.00 98.31 117 ILE A N 1
ATOM 985 C CA . ILE A 1 117 ? 8.975 6.719 -4.841 1.00 98.31 117 ILE A CA 1
ATOM 986 C C . ILE A 1 117 ? 8.745 7.678 -6.018 1.00 98.31 117 ILE A C 1
ATOM 988 O O . ILE A 1 117 ? 8.517 7.218 -7.137 1.00 98.31 117 ILE A O 1
ATOM 992 N N . ALA A 1 118 ? 8.821 8.990 -5.774 1.00 98.38 118 ALA A N 1
ATOM 993 C CA . ALA A 1 118 ? 8.656 10.015 -6.800 1.00 98.38 118 ALA A CA 1
ATOM 994 C C . ALA A 1 118 ? 9.785 10.019 -7.846 1.00 98.38 118 ALA A C 1
ATOM 996 O O . ALA A 1 118 ? 9.531 10.372 -8.995 1.00 98.38 118 ALA A O 1
ATOM 997 N N . SER A 1 119 ? 11.010 9.636 -7.469 1.00 97.69 119 SER A N 1
ATOM 998 C CA . SER A 1 119 ? 12.158 9.605 -8.382 1.00 97.69 119 SER A CA 1
ATOM 999 C C . SER A 1 119 ? 12.276 8.304 -9.177 1.00 97.69 119 SER A C 1
ATOM 1001 O O . SER A 1 119 ? 12.942 8.287 -10.216 1.00 97.69 119 SER A O 1
ATOM 1003 N N . LEU A 1 120 ? 11.630 7.219 -8.727 1.00 97.62 120 LEU A N 1
ATOM 1004 C CA . LEU A 1 120 ? 11.628 5.951 -9.454 1.00 97.62 120 LEU A CA 1
ATOM 1005 C C . LEU A 1 120 ? 10.998 6.123 -10.840 1.00 97.62 120 LEU A C 1
ATOM 1007 O O . LEU A 1 120 ? 9.913 6.688 -10.997 1.00 97.62 120 LEU A O 1
ATOM 1011 N N . LYS A 1 121 ? 11.659 5.556 -11.847 1.00 97.12 121 LYS A N 1
ATOM 1012 C CA . LYS A 1 121 ? 11.138 5.453 -13.211 1.00 97.12 121 LYS A CA 1
ATOM 1013 C C . LYS A 1 121 ? 10.642 4.033 -13.445 1.00 97.12 121 LYS A C 1
ATOM 1015 O O . LYS A 1 121 ? 11.290 3.078 -13.019 1.00 97.12 121 LYS A O 1
ATOM 1020 N N . CYS A 1 122 ? 9.503 3.906 -14.121 1.00 97.44 122 CYS A N 1
ATOM 1021 C CA . CYS A 1 122 ? 8.998 2.599 -14.524 1.00 97.44 122 CYS A CA 1
ATOM 1022 C C . CYS A 1 122 ? 10.042 1.928 -15.431 1.00 97.44 122 CYS A C 1
ATOM 1024 O O . CYS A 1 122 ? 10.446 2.553 -16.416 1.00 97.44 122 CYS A O 1
ATOM 1026 N N . PRO A 1 123 ? 10.480 0.693 -15.132 1.00 96.50 123 PRO A N 1
ATOM 1027 C CA . PRO A 1 123 ? 11.368 -0.039 -16.025 1.00 96.50 123 PRO A CA 1
ATOM 1028 C C . PRO A 1 123 ? 10.602 -0.508 -17.275 1.00 96.50 123 PRO A C 1
ATOM 1030 O O . PRO A 1 123 ? 9.385 -0.314 -17.380 1.00 96.50 123 PRO A O 1
ATOM 1033 N N . ASN A 1 124 ? 11.304 -1.123 -18.230 1.00 96.69 124 ASN A N 1
ATOM 1034 C CA . ASN A 1 124 ? 10.701 -1.642 -19.460 1.00 96.69 124 ASN A CA 1
ATOM 1035 C C . ASN A 1 124 ? 9.830 -2.885 -19.182 1.00 96.69 124 ASN A C 1
ATOM 1037 O O . ASN A 1 124 ? 10.289 -4.020 -19.291 1.00 96.69 124 ASN A O 1
ATOM 1041 N N . LEU A 1 125 ? 8.583 -2.661 -18.765 1.00 97.38 125 LEU A N 1
ATOM 1042 C CA . LEU A 1 125 ? 7.601 -3.702 -18.459 1.00 97.38 125 LEU A CA 1
ATOM 1043 C C . LEU A 1 125 ? 6.612 -3.895 -19.616 1.00 97.38 125 LEU A C 1
ATOM 1045 O O . LEU A 1 125 ? 6.359 -2.945 -20.359 1.00 97.38 125 LEU A O 1
ATOM 1049 N N . PRO A 1 126 ? 5.982 -5.081 -19.732 1.00 98.06 126 PRO A N 1
ATOM 1050 C CA . PRO A 1 126 ? 4.960 -5.322 -20.744 1.00 98.06 126 PRO A CA 1
ATOM 1051 C C . PRO A 1 126 ? 3.828 -4.288 -20.697 1.00 98.06 126 PRO A C 1
ATOM 1053 O O . PRO A 1 126 ? 3.326 -3.948 -19.620 1.00 98.06 126 PRO A O 1
ATOM 1056 N N . ASP A 1 127 ? 3.376 -3.841 -21.867 1.00 97.06 127 ASP A N 1
ATOM 1057 C CA . ASP A 1 127 ? 2.211 -2.967 -21.985 1.00 97.06 127 ASP A CA 1
ATOM 1058 C C . ASP A 1 127 ? 0.923 -3.802 -21.942 1.00 97.06 127 ASP A C 1
ATOM 1060 O O . ASP A 1 127 ? 0.471 -4.370 -22.937 1.00 97.06 127 ASP A O 1
ATOM 1064 N N . LYS A 1 128 ? 0.383 -3.976 -20.735 1.00 97.81 128 LYS A N 1
ATOM 1065 C CA . LYS A 1 128 ? -0.856 -4.717 -20.477 1.00 97.81 128 LYS A CA 1
ATOM 1066 C C . LYS A 1 128 ? -1.742 -3.896 -19.557 1.00 97.81 128 LYS A C 1
ATOM 1068 O O . LYS A 1 128 ? -1.243 -3.179 -18.689 1.00 97.81 128 LYS A O 1
ATOM 1073 N N . LYS A 1 129 ? -3.056 -4.072 -19.706 1.00 97.75 129 LYS A N 1
ATOM 1074 C CA . LYS A 1 129 ? -4.063 -3.430 -18.852 1.00 97.75 129 LYS A CA 1
ATOM 1075 C C . LYS A 1 129 ? -3.811 -3.730 -17.372 1.00 97.75 129 LYS A C 1
ATOM 1077 O O . LYS A 1 129 ? -3.267 -4.778 -17.020 1.00 97.75 129 LYS A O 1
ATOM 1082 N N . PHE A 1 130 ? -4.253 -2.810 -16.518 1.00 98.06 130 PHE A N 1
ATOM 1083 C CA . PHE A 1 130 ? -4.282 -3.014 -15.075 1.00 98.06 130 PHE A CA 1
ATOM 1084 C C . PHE A 1 130 ? -5.046 -4.294 -14.719 1.00 98.06 130 PHE A C 1
ATOM 1086 O O . PHE A 1 130 ? -6.105 -4.583 -15.280 1.00 98.06 130 PHE A O 1
ATOM 1093 N N . THR A 1 131 ? -4.516 -5.022 -13.745 1.00 98.19 131 THR A N 1
ATOM 1094 C CA . THR A 1 131 ? -5.148 -6.208 -13.157 1.00 98.19 131 THR A CA 1
ATOM 1095 C C . THR A 1 131 ? -5.311 -5.996 -11.666 1.00 98.19 131 THR A C 1
ATOM 1097 O O . THR A 1 131 ? -4.484 -5.329 -11.047 1.00 98.19 131 THR A O 1
ATOM 1100 N N . ASP A 1 132 ? -6.341 -6.579 -11.067 1.00 97.94 132 ASP A N 1
ATOM 1101 C CA . ASP A 1 132 ? -6.521 -6.478 -9.623 1.00 97.94 132 ASP A CA 1
ATOM 1102 C C . ASP A 1 132 ? -5.320 -7.084 -8.861 1.00 97.94 132 ASP A C 1
ATOM 1104 O O . ASP A 1 132 ? -4.788 -8.116 -9.284 1.00 97.94 132 ASP A O 1
ATOM 1108 N N . PRO A 1 133 ? -4.861 -6.460 -7.755 1.00 97.38 133 PRO A N 1
ATOM 1109 C CA . PRO A 1 133 ? -3.786 -7.004 -6.934 1.00 97.38 133 PRO A CA 1
ATOM 1110 C C . PRO A 1 133 ? -4.114 -8.403 -6.394 1.00 97.38 133 PRO A C 1
ATOM 1112 O O . PRO A 1 133 ? -5.276 -8.684 -6.086 1.00 97.38 133 PRO A O 1
ATOM 1115 N N . PRO A 1 134 ? -3.105 -9.273 -6.209 1.00 96.75 134 PRO A N 1
ATOM 1116 C CA . PRO A 1 134 ? -3.315 -10.611 -5.671 1.00 96.75 134 PRO A CA 1
ATOM 1117 C C . PRO A 1 134 ? -3.829 -10.550 -4.230 1.00 96.75 134 PRO A C 1
ATOM 1119 O O . PRO A 1 134 ? -3.357 -9.750 -3.422 1.00 96.75 134 PRO A O 1
ATOM 1122 N N . GLN A 1 135 ? -4.757 -11.443 -3.886 1.00 96.00 135 GLN A N 1
ATOM 1123 C CA . GLN A 1 135 ? -5.341 -11.530 -2.547 1.00 96.00 135 GLN A CA 1
ATOM 1124 C C . GLN A 1 135 ? -4.369 -12.201 -1.565 1.00 96.00 135 GLN A C 1
ATOM 1126 O O . GLN A 1 135 ? -4.480 -13.389 -1.268 1.00 96.00 135 GLN A O 1
ATOM 1131 N N . MET A 1 136 ? -3.403 -11.421 -1.070 1.00 93.38 136 MET A N 1
ATOM 1132 C CA . MET A 1 136 ? -2.388 -11.845 -0.092 1.00 93.38 136 MET A CA 1
ATOM 1133 C C . MET A 1 136 ? -2.973 -11.936 1.320 1.00 93.38 136 MET A C 1
ATOM 1135 O O . MET A 1 136 ? -2.676 -11.134 2.204 1.00 93.38 136 MET A O 1
ATOM 1139 N N . MET A 1 137 ? -3.882 -12.882 1.506 1.00 92.94 137 MET A N 1
ATOM 1140 C CA . MET A 1 137 ? -4.628 -13.101 2.739 1.00 92.94 137 MET A CA 1
ATOM 1141 C C . MET A 1 137 ? -4.957 -14.592 2.897 1.00 92.94 137 MET A C 1
ATOM 1143 O O . MET A 1 137 ? -4.958 -15.310 1.891 1.00 92.94 137 MET A O 1
ATOM 1147 N N . PRO A 1 138 ? -5.237 -15.057 4.129 1.00 93.81 138 PRO A N 1
ATOM 1148 C CA . PRO A 1 138 ? -5.777 -16.394 4.364 1.00 93.81 138 PRO A CA 1
ATOM 1149 C C . PRO A 1 138 ? -7.032 -16.684 3.535 1.00 93.81 138 PRO A C 1
ATOM 1151 O O . PRO A 1 138 ? -7.790 -15.764 3.204 1.00 93.81 138 PRO A O 1
ATOM 1154 N N . ASP A 1 139 ? -7.231 -17.959 3.196 1.00 93.81 139 ASP A N 1
ATOM 1155 C CA . ASP A 1 139 ? -8.289 -18.397 2.282 1.00 93.81 139 ASP A CA 1
ATOM 1156 C C . ASP A 1 139 ? -9.686 -18.021 2.783 1.00 93.81 139 ASP A C 1
ATOM 1158 O O . ASP A 1 139 ? -10.533 -17.658 1.971 1.00 93.81 139 ASP A O 1
ATOM 1162 N N . GLU A 1 140 ? -9.912 -17.985 4.102 1.00 95.69 140 GLU A N 1
ATOM 1163 C CA . GLU A 1 140 ? -11.211 -17.616 4.671 1.00 95.69 140 GLU A CA 1
ATOM 1164 C C . GLU A 1 140 ? -11.636 -16.161 4.396 1.00 95.69 140 GLU A C 1
ATOM 1166 O O . GLU A 1 140 ? -12.810 -15.823 4.546 1.00 95.69 140 GLU A O 1
ATOM 1171 N N . TYR A 1 141 ? -10.707 -15.284 3.992 1.00 96.12 141 TYR A N 1
ATOM 1172 C CA . TYR A 1 141 ? -11.021 -13.898 3.628 1.00 96.12 141 TYR A CA 1
ATOM 1173 C C . TYR A 1 141 ? -11.101 -13.672 2.121 1.00 96.12 141 TYR A C 1
ATOM 1175 O O . TYR A 1 141 ? -11.526 -12.591 1.704 1.00 96.12 141 TYR A O 1
ATOM 1183 N N . LYS A 1 142 ? -10.681 -14.647 1.306 1.00 96.00 142 LYS A N 1
ATOM 1184 C CA . LYS A 1 142 ? -10.697 -14.520 -0.151 1.00 96.00 142 LYS A CA 1
ATOM 1185 C C . LYS A 1 14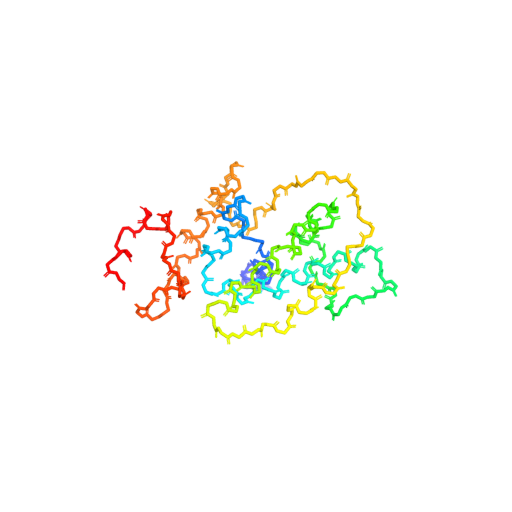2 ? -12.127 -14.454 -0.675 1.00 96.00 142 LYS A C 1
ATOM 1187 O O . LYS A 1 142 ? -13.065 -14.974 -0.078 1.00 96.00 142 LYS A O 1
ATOM 1192 N N . HIS A 1 143 ? -12.292 -13.777 -1.802 1.00 98.31 143 HIS A N 1
ATOM 1193 C CA . HIS A 1 143 ? -13.589 -13.584 -2.442 1.00 98.31 143 HIS A CA 1
ATOM 1194 C C . HIS A 1 143 ? -13.401 -13.294 -3.935 1.00 98.31 143 HIS A C 1
ATOM 1196 O O . HIS A 1 143 ? -12.365 -12.760 -4.323 1.00 98.31 143 HIS A O 1
ATOM 1202 N N . GLU A 1 144 ? -14.388 -13.598 -4.779 1.00 97.56 144 GLU A N 1
ATOM 1203 C CA . GLU A 1 144 ? -14.312 -13.322 -6.225 1.00 97.56 144 GLU A CA 1
ATOM 1204 C C . GLU A 1 144 ? -14.088 -11.827 -6.511 1.00 97.56 144 GLU A C 1
ATOM 1206 O O . GLU A 1 144 ? -13.159 -11.445 -7.220 1.00 97.56 144 GLU A O 1
ATOM 1211 N N . ASP A 1 145 ? -14.882 -10.955 -5.880 1.00 98.00 145 ASP A N 1
ATOM 1212 C CA . ASP A 1 145 ? -14.591 -9.519 -5.834 1.00 98.00 145 ASP A CA 1
ATOM 1213 C C . ASP A 1 145 ? -13.433 -9.203 -4.869 1.00 98.00 145 ASP A C 1
ATOM 1215 O O . ASP A 1 145 ? -13.567 -9.304 -3.645 1.00 98.00 145 ASP A O 1
ATOM 1219 N N . VAL A 1 146 ? -12.312 -8.732 -5.423 1.00 97.94 146 VAL A N 1
ATOM 1220 C CA . VAL A 1 146 ? -11.092 -8.399 -4.669 1.00 97.94 146 VAL A CA 1
ATOM 1221 C C . VAL A 1 146 ? -11.315 -7.325 -3.597 1.00 97.94 146 VAL A C 1
ATOM 1223 O O . VAL A 1 146 ? -10.658 -7.347 -2.557 1.00 97.94 146 VAL A O 1
ATOM 1226 N N . ILE A 1 147 ? -12.240 -6.378 -3.813 1.00 98.38 147 ILE A N 1
ATOM 1227 C CA . ILE A 1 147 ? -12.519 -5.315 -2.835 1.00 98.38 147 ILE A CA 1
ATOM 1228 C C . ILE A 1 147 ? -13.214 -5.907 -1.617 1.00 98.38 147 ILE A C 1
ATOM 1230 O O . ILE A 1 147 ? -12.876 -5.556 -0.486 1.00 98.38 147 ILE A O 1
ATOM 1234 N N . THR A 1 148 ? -14.164 -6.808 -1.845 1.00 98.38 148 THR A N 1
ATOM 1235 C CA . THR A 1 148 ? -14.845 -7.561 -0.796 1.00 98.38 148 THR A CA 1
ATOM 1236 C C . THR A 1 148 ? -13.846 -8.411 -0.024 1.00 98.38 148 THR A C 1
ATOM 1238 O O . THR A 1 148 ? -13.820 -8.307 1.200 1.00 98.38 148 THR A O 1
ATOM 1241 N N . ALA A 1 149 ? -12.937 -9.118 -0.704 1.00 98.25 149 ALA A N 1
ATOM 1242 C CA . ALA A 1 149 ? -11.881 -9.888 -0.046 1.00 98.25 149 ALA A CA 1
ATOM 1243 C C . ALA A 1 149 ? -11.030 -9.016 0.894 1.00 98.25 149 ALA A C 1
ATOM 1245 O O . ALA A 1 149 ? -10.902 -9.273 2.092 1.00 98.25 149 ALA A O 1
ATOM 1246 N N . TYR A 1 150 ? -10.518 -7.892 0.382 1.00 98.19 150 TYR A N 1
ATOM 1247 C CA . TYR A 1 150 ? -9.705 -6.981 1.184 1.00 98.19 150 TYR A CA 1
ATOM 1248 C C . TYR A 1 150 ? -10.467 -6.328 2.333 1.00 98.19 150 TYR A C 1
ATOM 1250 O O . TYR A 1 150 ? -9.889 -6.109 3.400 1.00 98.19 150 TYR A O 1
ATOM 1258 N N . ARG A 1 151 ? -11.751 -6.012 2.144 1.00 98.44 151 ARG A N 1
ATOM 1259 C CA . ARG A 1 151 ? -12.596 -5.488 3.220 1.00 98.44 151 ARG A CA 1
ATOM 1260 C C . ARG A 1 151 ? -12.882 -6.546 4.273 1.00 98.44 151 ARG A C 1
ATOM 1262 O O . ARG A 1 151 ? -12.772 -6.211 5.447 1.00 98.44 151 ARG A O 1
ATOM 1269 N N . ASN A 1 152 ? -13.159 -7.789 3.888 1.00 97.88 152 ASN A N 1
ATOM 1270 C CA . ASN A 1 152 ? -13.318 -8.912 4.813 1.00 97.88 152 ASN A CA 1
ATOM 1271 C C . ASN A 1 152 ? -12.045 -9.105 5.635 1.00 97.88 152 ASN A C 1
ATOM 1273 O O . ASN A 1 152 ? -12.107 -9.155 6.863 1.00 97.88 152 ASN A O 1
ATOM 1277 N N . PHE A 1 153 ? -10.881 -9.086 4.982 1.00 97.31 153 PHE A N 1
ATOM 1278 C CA . PHE A 1 153 ? -9.603 -9.175 5.677 1.00 97.31 153 PHE A CA 1
ATOM 1279 C C . PHE A 1 153 ? -9.375 -7.992 6.629 1.00 97.31 153 PHE A C 1
ATOM 1281 O O . PHE A 1 153 ? -8.879 -8.176 7.737 1.00 97.31 153 PHE A O 1
ATOM 1288 N N . TYR A 1 154 ? -9.782 -6.777 6.246 1.00 97.00 154 TYR A N 1
ATOM 1289 C CA . TYR A 1 154 ? -9.717 -5.612 7.131 1.00 97.00 154 TYR A CA 1
ATOM 1290 C C . TYR A 1 154 ? -10.665 -5.710 8.327 1.00 97.00 154 TYR A C 1
ATOM 1292 O O . TYR A 1 154 ? -10.268 -5.349 9.432 1.00 97.00 154 TYR A O 1
ATOM 1300 N N . ILE A 1 155 ? -11.903 -6.162 8.111 1.00 97.62 155 ILE A N 1
ATOM 1301 C CA . ILE A 1 155 ? -12.930 -6.310 9.148 1.00 97.62 155 ILE A CA 1
ATOM 1302 C C . ILE A 1 155 ? -12.499 -7.381 10.147 1.00 97.62 155 ILE A C 1
ATOM 1304 O O . ILE A 1 155 ? -12.472 -7.113 11.342 1.00 97.62 155 ILE A O 1
ATOM 1308 N N . LEU A 1 156 ? -12.164 -8.575 9.662 1.00 95.38 156 LEU A N 1
ATOM 1309 C CA . LEU A 1 156 ? -11.991 -9.766 10.487 1.00 95.38 156 LEU A CA 1
ATOM 1310 C C . LEU A 1 156 ? -10.515 -9.982 10.838 1.00 95.38 156 LEU A C 1
ATOM 1312 O O . LEU A 1 156 ? -10.141 -9.920 12.010 1.00 95.38 156 LEU A O 1
ATOM 1316 N N . GLY A 1 157 ? -9.656 -10.119 9.824 1.00 94.88 157 GLY A N 1
ATOM 1317 C CA . GLY A 1 157 ? -8.231 -10.430 9.990 1.00 94.88 157 GLY A CA 1
ATOM 1318 C C . GLY A 1 157 ? -7.357 -9.281 10.513 1.00 94.88 157 GLY A C 1
ATOM 1319 O O . GLY A 1 157 ? -6.230 -9.514 10.950 1.00 94.88 157 GLY A O 1
ATOM 1320 N N . LYS A 1 158 ? -7.847 -8.033 10.492 1.00 95.25 158 LYS A N 1
ATOM 1321 C CA . LYS A 1 158 ? -7.129 -6.842 10.996 1.00 95.25 158 LYS A CA 1
ATOM 1322 C C . LYS A 1 158 ? -7.876 -6.087 12.100 1.00 95.25 158 LYS A C 1
ATOM 1324 O O . LYS A 1 158 ? -7.448 -4.994 12.468 1.00 95.25 158 LYS A O 1
ATOM 1329 N N . SER A 1 159 ? -8.940 -6.668 12.659 1.00 96.00 159 SER A N 1
ATOM 1330 C CA . SER A 1 159 ? -9.731 -6.091 13.764 1.00 96.00 159 SER A CA 1
ATOM 1331 C C . SER A 1 159 ? -8.883 -5.663 14.966 1.00 96.00 159 SER A C 1
ATOM 1333 O O . SER A 1 159 ? -9.073 -4.577 15.510 1.00 96.00 159 SER A O 1
ATOM 1335 N N . HIS A 1 160 ? -7.875 -6.460 15.327 1.00 94.56 160 HIS A N 1
ATOM 1336 C CA . HIS A 1 160 ? -6.935 -6.169 16.416 1.00 94.56 160 HIS A CA 1
ATOM 1337 C C . HIS A 1 160 ? -6.116 -4.875 16.222 1.00 94.56 160 HIS A C 1
ATOM 1339 O O . HIS A 1 160 ? -5.519 -4.389 17.176 1.00 94.56 160 HIS A O 1
ATOM 1345 N N . LEU A 1 161 ? -6.086 -4.300 15.011 1.00 96.00 161 LEU A N 1
ATOM 1346 C CA . LEU A 1 161 ? -5.421 -3.026 14.714 1.00 96.00 161 LEU A CA 1
ATOM 1347 C C . LEU A 1 161 ? -6.385 -1.831 14.686 1.00 96.00 161 LEU A C 1
ATOM 1349 O O . LEU A 1 161 ? -5.939 -0.704 14.484 1.00 96.00 161 LEU A O 1
ATOM 1353 N N . HIS A 1 162 ? -7.700 -2.042 14.830 1.00 97.19 162 HIS A N 1
ATOM 1354 C CA . HIS A 1 162 ? -8.704 -0.975 14.683 1.00 97.19 162 HIS A CA 1
ATOM 1355 C C . HIS A 1 162 ? -8.648 0.054 15.810 1.00 97.19 162 HIS A C 1
ATOM 1357 O O . HIS A 1 162 ? -9.118 1.175 15.626 1.00 97.19 162 HIS A O 1
ATOM 1363 N N . PHE A 1 163 ? -8.051 -0.300 16.947 1.00 96.06 163 PHE A N 1
ATOM 1364 C CA . PHE A 1 163 ? -7.900 0.565 18.109 1.00 96.06 163 PHE A CA 1
ATOM 1365 C C . PHE A 1 163 ? -6.465 0.525 18.622 1.00 96.06 163 PHE A C 1
ATOM 1367 O O . PHE A 1 163 ? -5.803 -0.509 18.609 1.00 96.06 163 PHE A O 1
ATOM 1374 N N . HIS A 1 164 ? -5.993 1.671 19.100 1.00 90.12 164 HIS A N 1
ATOM 1375 C CA . HIS A 1 164 ? -4.753 1.788 19.848 1.00 90.12 164 HIS A CA 1
ATOM 1376 C C . HIS A 1 164 ? -5.066 2.471 21.176 1.00 90.12 164 HIS A C 1
ATOM 1378 O O . HIS A 1 164 ? -5.358 3.673 21.215 1.00 90.12 164 HIS A O 1
ATOM 1384 N N . LYS A 1 165 ? -4.987 1.702 22.268 1.00 87.62 165 LYS A N 1
ATOM 1385 C CA . LYS A 1 165 ? -5.569 2.075 23.567 1.00 87.62 165 LYS A CA 1
ATOM 1386 C C . LYS A 1 165 ? -7.070 2.356 23.383 1.00 87.62 165 LYS A C 1
ATOM 1388 O O . LYS A 1 165 ? -7.749 1.580 22.722 1.00 87.62 165 LYS A O 1
ATOM 1393 N N . SER A 1 166 ? -7.579 3.463 23.911 1.00 86.06 166 SER A N 1
ATOM 1394 C CA . SER A 1 166 ? -8.987 3.858 23.801 1.00 86.06 166 SER A CA 1
ATOM 1395 C C . SER A 1 166 ? -9.356 4.578 22.498 1.00 86.06 166 SER A C 1
ATOM 1397 O O . SER A 1 166 ? -10.513 4.929 22.322 1.00 86.06 166 SER A O 1
ATOM 1399 N N . ARG A 1 167 ? -8.416 4.820 21.571 1.00 92.19 167 ARG A N 1
ATOM 1400 C CA . ARG A 1 167 ? -8.677 5.596 20.345 1.00 92.19 167 ARG A CA 1
ATOM 1401 C C . ARG A 1 167 ? -8.719 4.698 19.114 1.00 92.19 167 ARG A C 1
ATOM 1403 O O . ARG A 1 167 ? -7.814 3.887 18.911 1.00 92.19 167 ARG A O 1
ATOM 1410 N N . HIS A 1 168 ? -9.687 4.921 18.228 1.00 95.62 168 HIS A N 1
ATOM 1411 C CA . HIS A 1 168 ? -9.709 4.269 16.920 1.00 95.62 168 HIS A CA 1
ATOM 1412 C C . HIS A 1 168 ? -8.477 4.641 16.062 1.00 95.62 168 HIS A C 1
ATOM 1414 O O . HIS A 1 168 ? -7.960 5.765 16.084 1.00 95.62 168 HIS A O 1
ATOM 1420 N N . ALA A 1 169 ? -8.017 3.700 15.245 1.00 96.44 169 ALA A N 1
ATOM 1421 C CA . ALA A 1 169 ? -6.784 3.778 14.467 1.00 96.44 169 ALA A CA 1
ATOM 1422 C C . ALA A 1 169 ? -6.990 4.394 13.069 1.00 96.44 169 ALA A C 1
ATOM 1424 O O . ALA A 1 169 ? -6.437 3.925 12.078 1.00 96.44 169 ALA A O 1
ATOM 1425 N N . TRP A 1 170 ? -7.789 5.461 12.986 1.00 97.06 170 TRP A N 1
ATOM 1426 C CA . TRP A 1 170 ? -7.976 6.271 11.773 1.00 97.06 170 TRP A CA 1
ATOM 1427 C C . TRP A 1 170 ? -7.756 7.748 12.104 1.00 97.06 170 TRP A C 1
ATOM 1429 O O . TRP A 1 170 ? -8.684 8.551 12.108 1.00 97.06 170 TRP A O 1
ATOM 1439 N N . LYS A 1 171 ? -6.525 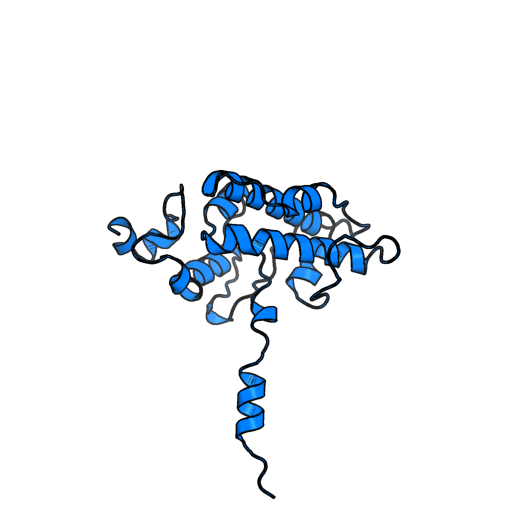8.123 12.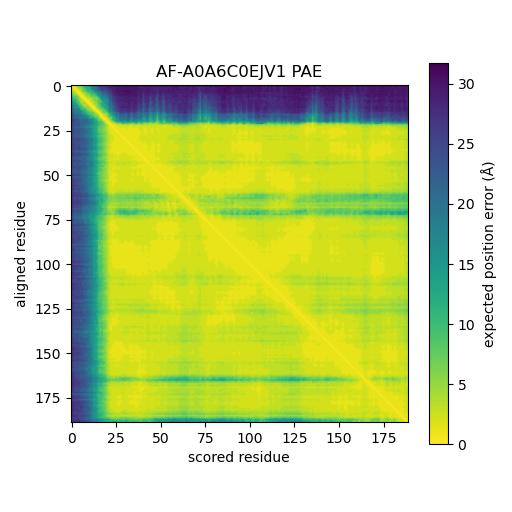464 1.00 96.62 171 LYS A N 1
ATOM 1440 C CA . LYS A 1 171 ? -6.176 9.496 12.856 1.00 96.62 171 LYS A CA 1
ATOM 1441 C C . LYS A 1 171 ? -6.627 10.507 11.797 1.00 96.62 171 LYS A C 1
ATOM 1443 O O . LYS A 1 171 ? -6.384 10.315 10.610 1.00 96.62 171 LYS A O 1
ATOM 1448 N N . ARG A 1 172 ? -7.283 11.593 12.235 1.00 96.94 172 ARG A N 1
ATOM 1449 C CA . ARG A 1 172 ? -7.850 12.656 11.372 1.00 96.94 172 ARG A CA 1
ATOM 1450 C C . ARG A 1 172 ? -8.848 12.140 10.312 1.00 96.94 172 ARG A C 1
ATOM 1452 O O . ARG A 1 172 ? -9.150 12.833 9.344 1.00 96.94 172 ARG A O 1
ATOM 1459 N N . ARG A 1 173 ? -9.386 10.928 10.470 1.00 96.75 173 ARG A N 1
ATOM 1460 C CA . ARG A 1 173 ? -10.376 10.316 9.577 1.00 96.75 173 ARG A CA 1
ATOM 1461 C C . ARG A 1 173 ? -11.524 9.731 10.397 1.00 96.75 173 ARG A C 1
ATOM 1463 O O . ARG A 1 173 ? -11.371 9.423 11.571 1.00 96.75 173 ARG A O 1
ATOM 1470 N N . LYS A 1 174 ? -12.686 9.575 9.765 1.00 96.19 174 LYS A N 1
ATOM 1471 C CA . LYS A 1 174 ? -13.783 8.784 10.336 1.00 96.19 174 LYS A CA 1
ATOM 1472 C C . LYS A 1 174 ? -13.492 7.299 10.125 1.00 96.19 174 LYS A C 1
ATOM 1474 O O . LYS A 1 174 ? -12.863 6.944 9.124 1.00 96.19 174 LYS A O 1
ATOM 1479 N N . ILE A 1 175 ? -13.987 6.448 11.022 1.00 97.56 175 ILE A N 1
ATOM 1480 C CA . ILE A 1 175 ? -13.975 4.995 10.819 1.00 97.56 175 ILE A CA 1
ATOM 1481 C C . ILE A 1 175 ? -14.722 4.687 9.504 1.00 97.56 175 ILE A C 1
ATOM 1483 O O . ILE A 1 175 ? -15.794 5.256 9.267 1.00 97.56 175 ILE A O 1
ATOM 1487 N N . PRO A 1 176 ? -14.175 3.842 8.609 1.00 97.81 176 PRO A N 1
ATOM 1488 C CA . PRO A 1 176 ? -14.830 3.518 7.348 1.00 97.81 176 PRO A CA 1
ATOM 1489 C C . PRO A 1 176 ? -16.224 2.921 7.563 1.00 97.81 176 PRO A C 1
ATOM 1491 O O . PRO A 1 176 ? -16.422 2.081 8.437 1.00 97.81 176 PRO A O 1
ATOM 1494 N N . SER A 1 177 ? -17.189 3.290 6.719 1.00 97.44 177 SER A N 1
ATOM 1495 C CA . SER A 1 177 ? -18.583 2.848 6.871 1.00 97.44 177 SER A CA 1
ATOM 1496 C C . SER A 1 177 ? -18.750 1.327 6.838 1.00 97.44 177 SER A C 1
ATOM 1498 O O . SER A 1 177 ? -19.592 0.795 7.552 1.00 97.44 177 SER A O 1
ATOM 1500 N N . PHE A 1 178 ? -17.935 0.610 6.058 1.00 97.75 178 PHE A N 1
ATOM 1501 C CA . PHE A 1 178 ? -17.978 -0.855 6.015 1.00 97.75 178 PHE A CA 1
ATOM 1502 C C . PHE A 1 178 ? -17.476 -1.504 7.317 1.00 97.75 178 PHE A C 1
ATOM 1504 O O . PHE A 1 178 ? -17.956 -2.573 7.674 1.00 97.75 178 PHE A O 1
ATOM 1511 N N . ILE A 1 179 ? -16.571 -0.841 8.048 1.00 98.00 179 ILE A N 1
ATOM 1512 C CA . ILE A 1 179 ? -16.151 -1.266 9.389 1.00 98.00 179 ILE A CA 1
ATOM 1513 C C . ILE A 1 179 ? -17.274 -0.985 10.390 1.00 98.00 179 ILE A C 1
ATOM 1515 O O . ILE A 1 179 ? -17.627 -1.870 11.157 1.00 98.00 179 ILE A O 1
ATOM 1519 N N . LEU A 1 180 ? -17.884 0.206 10.349 1.00 97.75 180 LEU A N 1
ATOM 1520 C CA . LEU A 1 180 ? -19.007 0.557 11.231 1.00 97.75 180 LEU A CA 1
ATOM 1521 C C . LEU A 1 180 ? -20.224 -0.351 11.022 1.00 97.75 180 LEU A C 1
ATOM 1523 O O . LEU A 1 180 ? -20.894 -0.705 11.983 1.00 97.75 180 LEU A O 1
ATOM 1527 N N . LYS A 1 181 ? -20.494 -0.769 9.781 1.00 97.69 181 LYS A N 1
ATOM 1528 C CA . LYS A 1 181 ? -21.555 -1.737 9.481 1.00 97.69 181 LYS A CA 1
ATOM 1529 C C . LYS A 1 181 ? -21.281 -3.101 10.125 1.00 97.69 181 LYS A C 1
ATOM 1531 O O . LYS A 1 181 ? -22.213 -3.728 10.610 1.00 97.69 181 LYS A O 1
ATOM 1536 N N . ALA A 1 182 ? -20.024 -3.549 10.128 1.00 97.38 182 ALA A N 1
ATOM 1537 C CA . ALA A 1 182 ? -19.626 -4.810 10.753 1.00 97.38 182 ALA A CA 1
ATOM 1538 C C . ALA A 1 182 ? -19.545 -4.714 12.287 1.00 97.38 182 ALA A C 1
ATOM 1540 O O . ALA A 1 182 ? -19.857 -5.672 12.987 1.00 97.38 182 ALA A O 1
ATOM 1541 N N . PHE A 1 183 ? -19.169 -3.546 12.813 1.00 96.75 183 PHE A N 1
ATOM 1542 C CA . PHE A 1 183 ? -19.034 -3.279 14.243 1.00 96.75 183 PHE A CA 1
ATOM 1543 C C . PHE A 1 183 ? -19.767 -1.988 14.641 1.00 96.75 183 PHE A C 1
ATOM 1545 O O . PHE A 1 183 ? -19.119 -0.973 14.911 1.00 96.75 183 PHE A O 1
ATOM 1552 N N . PRO A 1 184 ? -21.110 -2.008 14.749 1.00 95.69 184 PRO A N 1
ATOM 1553 C CA . PRO A 1 184 ? -21.891 -0.809 15.069 1.00 95.69 184 PRO A CA 1
ATOM 1554 C C . PRO A 1 184 ? -21.465 -0.124 16.373 1.00 95.69 184 PRO A C 1
ATOM 1556 O O . PRO A 1 184 ? -21.485 1.100 16.471 1.00 95.69 184 PRO A O 1
ATOM 1559 N N . LYS A 1 185 ? -20.983 -0.905 17.352 1.00 93.75 185 LYS A N 1
ATOM 1560 C CA . LYS A 1 185 ? -20.477 -0.402 18.639 1.00 93.75 185 LYS A CA 1
ATOM 1561 C C . LYS A 1 185 ? -19.320 0.597 18.514 1.00 93.75 185 LYS A C 1
ATOM 1563 O O . LYS A 1 185 ? -19.165 1.435 19.391 1.00 93.75 185 LYS A O 1
ATOM 1568 N N . TYR A 1 186 ? -18.539 0.552 17.430 1.00 95.06 186 TYR A N 1
ATOM 1569 C CA . TYR A 1 186 ? -17.424 1.481 17.210 1.00 95.06 186 TYR A CA 1
ATOM 1570 C C . TYR A 1 186 ? -17.872 2.923 16.953 1.00 95.06 186 TYR A C 1
ATOM 1572 O O . TYR A 1 186 ? -17.050 3.824 17.042 1.00 95.06 186 TYR A O 1
ATOM 1580 N N . ALA A 1 187 ? -19.147 3.166 16.631 1.00 90.00 187 ALA A N 1
ATOM 1581 C CA . ALA A 1 187 ? -19.662 4.527 16.477 1.00 90.00 187 ALA A CA 1
ATOM 1582 C C . ALA A 1 187 ? -19.690 5.311 17.802 1.00 90.00 187 ALA A C 1
ATOM 1584 O O . ALA A 1 187 ? -19.695 6.539 17.774 1.00 90.00 187 ALA A O 1
ATOM 1585 N N . ASN A 1 188 ? -19.695 4.600 18.935 1.00 84.19 188 ASN A N 1
ATOM 1586 C CA . ASN A 1 188 ? -19.828 5.161 20.279 1.00 84.19 188 ASN A CA 1
ATOM 1587 C C . ASN A 1 188 ? -18.525 5.062 21.098 1.00 84.19 188 ASN A C 1
ATOM 1589 O O . ASN A 1 188 ? -18.557 5.284 22.307 1.00 84.19 188 ASN A O 1
ATOM 1593 N N . MET A 1 189 ? -17.412 4.671 20.464 1.00 80.75 189 MET A N 1
ATOM 1594 C CA . MET A 1 189 ? -16.086 4.499 21.078 1.00 80.75 189 MET A CA 1
ATOM 1595 C C . MET A 1 189 ? -15.109 5.541 20.540 1.00 80.75 189 MET A C 1
ATOM 1597 O O . MET A 1 189 ? -14.332 6.084 21.352 1.00 80.75 189 MET A O 1
#

Secondary structure (DSSP, 8-state):
----THHHHHHHHTS-HHHHH-------SSHHHHHHTS-HHHHHHHHHHHHHHHHHHHHHH-TTS--SS----TTSHHHHHHHH-HHHHHHHHHHHHHHHHHHHHHHS---THHHHHHHPPP-S-------PPP--S-GGG--SSHHHHHHHIIIIITGGGSEETTEES-TTSPPPHHHHHH-GGGGG-

Mean predicted aligned error: 6.52 Å